Protein AF-A0A9D2I8V7-F1 (afdb_monomer)

Secondary structure (DSSP, 8-state):
-HHHHHHHHHHHHHHHT---EEEEEEEEPPTTTS-TT--EEEEEEEEETTS-EEEEEEEEEEHHHHHHHHHHHHHT-SSS--EE--TT---SEEEEEEE-----PPPSS-HHHHHHHHHHHHHHHHHHTTTHHHH-TTSPB--HHHHHIIIIIIIIHHHHHHHHH-HHHHHHHGGGHHHHHHHHHHHHHHHHHHHHH-TTEEEE-S----TTS-SEEEETTEEEE--GGG-EEEEGGGGTTTTS-HHHHHHHHHHHHHHHHHHHHHT---

Nearest PDB structures (foldseek):
  4f9b-assembly2_C  TM=4.063E-01  e=8.158E-03  Homo sapiens
  8rcn-assembly1_B  TM=3.216E-01  e=3.292E-02  Homo sapiens
  6bcu-assembly1_B  TM=3.588E-01  e=1.328E-01  Homo sapiens
  6z3r-assembly1_A  TM=3.299E-01  e=1.883E-01  Homo sapiens
  7pqh-assembly1_F  TM=3.195E-01  e=3.568E-01  Saccharomyces cerevisiae

Foldseek 3Di:
DQVVVQVQVQVLCVVVVVAHWPGWDWDADPPVRDDPPPWGKIKIWTAHPVRDIDIKMKTWAALQLQVLLCVVLVLVPQQAWNWDDDPVPNDRIDIIMTHDQPDLDPQPDDPLVQLLLVLLSLLSQFLVFQVVVVVDVSFAACALVNLLCCQPVVPLVVLVVCLVVPVVSVVVPVVCSVVSVVVSNVVSVVFNVLVVVSRQWGWELQCQAAPVSPQWGQDPNHTYGDDSRRIGGTRHVSNDPHHHDPVSVVSSVVSNVVVVVVVVVVVDPD

pLDDT: mean 88.83, std 10.7, range [36.44, 97.56]

InterPro domains:
  IPR011009 Protein kinase-like domain superfamily [SSF56112] (45-244)

Structure (mmCIF, N/CA/C/O backbone):
data_AF-A0A9D2I8V7-F1
#
_entry.id   AF-A0A9D2I8V7-F1
#
loop_
_atom_site.group_PDB
_atom_site.id
_atom_site.type_symbol
_atom_site.label_atom_id
_atom_site.label_alt_id
_atom_site.label_comp_id
_atom_site.label_asym_id
_atom_site.label_entity_id
_atom_site.label_seq_id
_atom_site.pdbx_PDB_ins_code
_atom_site.Cartn_x
_atom_site.Cartn_y
_atom_site.Cartn_z
_atom_site.occupancy
_atom_site.B_iso_or_equiv
_atom_site.auth_seq_id
_atom_site.auth_comp_id
_atom_site.auth_asym_id
_atom_site.auth_atom_id
_atom_site.pdbx_PDB_model_num
ATOM 1 N N . MET A 1 1 ? -23.560 12.819 4.323 1.00 63.34 1 MET A N 1
ATOM 2 C CA . MET A 1 1 ? -22.104 12.550 4.197 1.00 63.34 1 MET A CA 1
ATOM 3 C C . MET A 1 1 ? -21.452 12.504 5.573 1.00 63.34 1 MET A C 1
ATOM 5 O O . MET A 1 1 ? -20.643 11.624 5.798 1.00 63.34 1 MET A O 1
ATOM 9 N N . GLU A 1 2 ? -21.838 13.365 6.518 1.00 74.19 2 GLU A N 1
ATOM 10 C CA . GLU A 1 2 ? -21.433 13.191 7.925 1.00 74.19 2 GLU A CA 1
ATOM 11 C C . GLU A 1 2 ? -21.902 11.847 8.508 1.00 74.19 2 GLU A C 1
ATOM 13 O O . GLU A 1 2 ? -21.117 11.185 9.178 1.00 74.19 2 GLU A O 1
ATOM 18 N N . ASP A 1 3 ? -23.098 11.371 8.138 1.00 86.56 3 ASP A N 1
ATOM 19 C CA . ASP A 1 3 ? -23.618 10.075 8.609 1.00 86.56 3 ASP A CA 1
ATOM 20 C C . ASP A 1 3 ? -22.729 8.873 8.242 1.00 86.56 3 ASP A C 1
ATOM 22 O O . ASP A 1 3 ? -22.498 8.005 9.080 1.00 86.56 3 ASP A O 1
ATOM 26 N N . ILE A 1 4 ? -22.171 8.831 7.019 1.00 91.75 4 ILE A N 1
ATOM 27 C CA . ILE A 1 4 ? -21.270 7.734 6.614 1.00 91.75 4 ILE A CA 1
ATOM 28 C C . ILE A 1 4 ? -19.950 7.793 7.389 1.00 91.75 4 ILE A C 1
ATOM 30 O O . ILE A 1 4 ? -19.410 6.759 7.773 1.00 91.75 4 ILE A O 1
ATOM 34 N N . PHE A 1 5 ? -19.436 8.993 7.666 1.00 95.81 5 PHE A N 1
ATOM 35 C CA . PHE A 1 5 ? -18.205 9.163 8.435 1.00 95.81 5 PHE A CA 1
ATOM 36 C C . PHE A 1 5 ? -18.392 8.808 9.906 1.00 95.81 5 PHE A C 1
ATOM 38 O O . PHE A 1 5 ? -17.504 8.186 10.484 1.00 95.81 5 PHE A O 1
ATOM 45 N N . LEU A 1 6 ? -19.546 9.140 10.489 1.00 96.00 6 LEU A N 1
ATOM 46 C CA . LEU A 1 6 ? -19.891 8.727 11.843 1.00 96.00 6 LEU A CA 1
ATOM 47 C C . LEU A 1 6 ? -19.989 7.203 11.934 1.00 96.00 6 LEU A C 1
ATOM 49 O O . LEU A 1 6 ? -19.354 6.614 12.798 1.00 96.00 6 LEU A O 1
ATOM 53 N N . GLN A 1 7 ? -20.703 6.560 11.004 1.00 95.50 7 GLN A N 1
ATOM 54 C CA . GLN A 1 7 ? -20.854 5.103 10.983 1.00 95.50 7 GLN A CA 1
ATOM 55 C C . GLN A 1 7 ? -19.510 4.378 10.832 1.00 95.50 7 GLN A C 1
ATOM 57 O O . GLN A 1 7 ? -19.243 3.406 11.540 1.00 95.50 7 GLN A O 1
ATOM 62 N N . LEU A 1 8 ? -18.651 4.844 9.920 1.00 96.31 8 LEU A N 1
ATOM 63 C CA . LEU A 1 8 ? -17.310 4.289 9.742 1.00 96.31 8 LEU A CA 1
ATOM 64 C C . LEU A 1 8 ? -16.463 4.465 11.013 1.00 96.31 8 LEU A C 1
ATOM 66 O O . LEU A 1 8 ? -15.840 3.504 11.465 1.00 96.31 8 LEU A O 1
ATOM 70 N N . ALA A 1 9 ? -16.456 5.668 11.600 1.00 96.94 9 ALA A N 1
ATOM 71 C CA . ALA A 1 9 ? -15.725 5.961 12.833 1.00 96.94 9 ALA A CA 1
ATOM 72 C C . ALA A 1 9 ? -16.190 5.097 14.002 1.00 96.94 9 ALA A C 1
ATOM 74 O O . ALA A 1 9 ? -15.352 4.543 14.709 1.00 96.94 9 ALA A O 1
ATOM 75 N N . ASP A 1 10 ? -17.501 4.945 14.169 1.00 96.25 10 ASP A N 1
ATOM 76 C CA . ASP A 1 10 ? -18.089 4.120 15.219 1.00 96.25 10 ASP A CA 1
ATOM 77 C C . ASP A 1 10 ? -17.718 2.641 15.040 1.00 96.25 10 ASP A C 1
ATOM 79 O O . ASP A 1 10 ? -17.223 2.015 15.973 1.00 96.25 10 ASP A O 1
ATOM 83 N N . SER A 1 11 ? -17.801 2.123 13.809 1.00 96.00 11 SER A N 1
ATOM 84 C CA . SER A 1 11 ? -17.446 0.728 13.499 1.00 96.00 11 SER A CA 1
ATOM 85 C C . SER A 1 11 ? -15.969 0.421 13.775 1.00 96.00 11 SER A C 1
ATOM 87 O O . SER A 1 11 ? -15.636 -0.586 14.403 1.00 96.00 11 SER A O 1
ATOM 89 N N . LEU A 1 12 ? -15.053 1.297 13.339 1.00 96.44 12 LEU A N 1
ATOM 90 C CA . LEU A 1 12 ? -13.627 1.125 13.633 1.00 96.44 12 LEU A CA 1
ATOM 91 C C . LEU A 1 12 ? -13.344 1.289 15.133 1.00 96.44 12 LEU A C 1
ATOM 93 O O . LEU A 1 12 ? -12.493 0.589 15.682 1.00 96.44 12 LEU A O 1
ATOM 97 N N . SER A 1 13 ? -14.044 2.202 15.803 1.00 95.81 13 SER A N 1
ATOM 98 C CA . SER A 1 13 ? -13.904 2.417 17.241 1.00 95.81 13 SER A CA 1
ATOM 99 C C . SER A 1 13 ? -14.332 1.202 18.059 1.00 95.81 13 SER A C 1
ATOM 101 O O . SER A 1 13 ? -13.597 0.780 18.957 1.00 95.81 13 SER A O 1
ATOM 103 N N . GLU A 1 14 ? -15.478 0.606 17.724 1.00 94.31 14 GLU A N 1
ATOM 104 C CA . GLU A 1 14 ? -15.970 -0.633 18.326 1.00 94.31 14 GLU A CA 1
ATOM 105 C C . GLU A 1 14 ? -14.945 -1.755 18.149 1.00 94.31 14 GLU A C 1
ATOM 107 O O . GLU A 1 14 ? -14.556 -2.408 19.118 1.00 94.31 14 GLU A O 1
ATOM 112 N N . GLN A 1 15 ? -14.415 -1.906 16.933 1.00 92.56 15 GLN A N 1
ATOM 113 C CA . GLN A 1 15 ? -13.402 -2.909 16.627 1.00 92.56 15 GLN A CA 1
ATOM 114 C C . GLN A 1 15 ? -12.102 -2.726 17.434 1.00 92.56 15 GLN A C 1
ATOM 116 O O . GLN A 1 15 ? -11.438 -3.707 17.778 1.00 92.56 15 GLN A O 1
ATOM 121 N N . LEU A 1 16 ? -11.734 -1.479 17.738 1.00 91.94 16 LEU A N 1
ATOM 122 C CA . LEU A 1 16 ? -10.566 -1.131 18.553 1.00 91.94 16 LEU A CA 1
ATOM 123 C C . LEU A 1 16 ? -10.846 -1.151 20.065 1.00 91.94 16 LEU A C 1
ATOM 125 O O . LEU A 1 16 ? -9.904 -1.057 20.850 1.00 91.94 16 LEU A O 1
ATOM 129 N N . GLY A 1 17 ? -12.109 -1.271 20.484 1.00 92.38 17 GLY A N 1
ATOM 130 C CA . GLY A 1 17 ? -12.510 -1.221 21.890 1.00 92.38 17 GLY A CA 1
ATOM 131 C C . GLY A 1 17 ? -12.438 0.178 22.516 1.00 92.38 17 GLY A C 1
ATOM 132 O O . GLY A 1 17 ? -12.312 0.289 23.734 1.00 92.38 17 GLY A O 1
ATOM 133 N N . ASN A 1 18 ? -12.512 1.246 21.712 1.00 90.12 18 ASN A N 1
ATOM 134 C CA . ASN A 1 18 ? -12.423 2.634 22.194 1.00 90.12 18 ASN A CA 1
ATOM 135 C C . ASN A 1 18 ? -13.772 3.206 22.682 1.00 90.12 18 ASN A C 1
ATOM 137 O O . ASN A 1 18 ? -13.794 4.268 23.301 1.00 90.12 18 ASN A O 1
ATOM 141 N N . GLY A 1 19 ? -14.879 2.498 22.440 1.00 91.56 19 GLY A N 1
ATOM 142 C CA . GLY A 1 19 ? -16.238 2.909 22.810 1.00 91.56 19 GLY A CA 1
ATOM 143 C C . GLY A 1 19 ? -16.974 3.690 21.708 1.00 91.56 19 GLY A C 1
ATOM 144 O O . GLY A 1 19 ? -16.391 3.967 20.662 1.00 91.56 19 GLY A O 1
ATOM 145 N N . PRO A 1 20 ? -18.257 4.034 21.905 1.00 95.12 20 PRO A N 1
ATOM 146 C CA . PRO A 1 20 ? -19.071 4.658 20.862 1.00 95.12 20 PRO A CA 1
ATOM 147 C C . PRO A 1 20 ? -18.592 6.062 20.473 1.00 95.12 20 PRO A C 1
ATOM 149 O O . PRO A 1 20 ? -18.251 6.880 21.340 1.00 95.12 20 PRO A O 1
ATOM 152 N N . VAL A 1 21 ? -18.618 6.365 19.176 1.00 96.69 21 VAL A N 1
ATOM 153 C CA . VAL A 1 21 ? -18.332 7.702 18.640 1.00 96.69 21 VAL A CA 1
ATOM 154 C C . VAL A 1 21 ? -19.608 8.539 18.677 1.00 96.69 21 VAL A C 1
ATOM 156 O O . VAL A 1 21 ? -20.616 8.201 18.067 1.00 96.69 21 VAL A O 1
ATOM 159 N N . GLN A 1 22 ? -19.566 9.662 19.390 1.00 95.88 22 GLN A N 1
ATOM 160 C CA . GLN A 1 22 ? -20.709 10.562 19.548 1.00 95.88 22 GLN A CA 1
ATOM 161 C C . GLN A 1 22 ? -20.796 11.594 18.422 1.00 95.88 22 GLN A C 1
ATOM 163 O O . GLN A 1 22 ? -21.888 11.973 18.002 1.00 95.88 22 GLN A O 1
ATOM 168 N N . SER A 1 23 ? -19.652 12.089 17.955 1.00 95.94 23 SER A N 1
ATOM 169 C CA . SER A 1 23 ? -19.598 13.066 16.872 1.00 95.94 23 SER A CA 1
ATOM 170 C C . SER A 1 23 ? -18.303 12.959 16.083 1.00 95.94 23 SER A C 1
ATOM 172 O O . SER A 1 23 ? -17.256 12.574 16.612 1.00 95.94 23 SER A O 1
ATOM 174 N N . VAL A 1 24 ? -18.388 13.332 14.807 1.00 96.88 24 VAL A N 1
ATOM 175 C CA . VAL A 1 24 ? -17.250 13.430 13.895 1.00 96.88 24 VAL A CA 1
ATOM 176 C C . VAL A 1 24 ? -17.220 14.808 13.251 1.00 96.88 24 VAL A C 1
ATOM 178 O O . VAL A 1 24 ? -18.253 15.354 12.875 1.00 96.88 24 VAL A O 1
ATOM 181 N N . HIS A 1 25 ? -16.024 15.359 13.094 1.00 96.00 25 HIS A N 1
ATOM 182 C CA . HIS A 1 25 ? -15.781 16.546 12.287 1.00 96.00 25 HIS A CA 1
ATOM 183 C C . HIS A 1 25 ? -14.698 16.237 11.257 1.00 96.00 25 HIS A C 1
ATOM 185 O O . HIS A 1 25 ? -13.570 15.896 11.620 1.00 96.00 25 HIS A O 1
ATOM 191 N N . SER A 1 26 ? -15.035 16.334 9.971 1.00 95.31 26 SER A N 1
ATOM 192 C CA . SER A 1 26 ? -14.080 16.095 8.891 1.00 95.31 26 SER A CA 1
ATOM 193 C C . SER A 1 26 ? -13.255 17.344 8.598 1.00 95.31 26 SER A C 1
ATOM 195 O O . SER A 1 26 ? -13.815 18.411 8.351 1.00 95.31 26 SER A O 1
ATOM 197 N N . ALA A 1 27 ? -11.940 17.185 8.528 1.00 93.88 27 ALA A N 1
ATOM 198 C CA . ALA A 1 27 ? -10.999 18.201 8.085 1.00 93.88 27 ALA A CA 1
ATOM 199 C C . ALA A 1 27 ? -10.185 17.685 6.884 1.00 93.88 27 ALA A C 1
ATOM 201 O O . ALA A 1 27 ? -9.924 16.479 6.788 1.00 93.88 27 ALA A O 1
ATOM 202 N N . PRO A 1 28 ? -9.765 18.568 5.961 1.00 91.81 28 PRO A N 1
ATOM 203 C CA . PRO A 1 28 ? -8.815 18.187 4.924 1.00 91.81 28 PRO A CA 1
ATOM 204 C C . PRO A 1 28 ? -7.484 17.747 5.548 1.00 91.81 28 PRO A C 1
ATOM 206 O O . PRO A 1 28 ? -7.102 18.207 6.629 1.00 91.81 28 PRO A O 1
ATOM 209 N N . MET A 1 29 ? -6.765 16.873 4.845 1.00 89.69 29 MET A N 1
ATOM 210 C CA . MET A 1 29 ? -5.371 16.579 5.181 1.00 89.69 29 MET A CA 1
ATOM 211 C C . MET A 1 29 ? -4.522 17.845 5.044 1.00 89.69 29 MET A C 1
ATOM 213 O O . MET A 1 29 ? -4.828 18.727 4.235 1.00 89.69 29 MET A O 1
ATOM 217 N N . ARG A 1 30 ? -3.443 17.948 5.825 1.00 84.69 30 ARG A N 1
ATOM 218 C CA . ARG A 1 30 ? -2.456 19.009 5.600 1.00 84.69 30 ARG A CA 1
ATOM 219 C C . ARG A 1 30 ? -1.727 18.764 4.280 1.00 84.69 30 ARG A C 1
ATOM 221 O O . ARG A 1 30 ? -1.666 17.637 3.798 1.00 84.69 30 ARG A O 1
ATOM 228 N N . PHE A 1 31 ? -1.160 19.824 3.710 1.00 76.94 31 PHE A N 1
ATOM 229 C CA . PHE A 1 31 ? -0.475 19.763 2.415 1.00 76.94 31 PHE A CA 1
ATOM 230 C C . PHE A 1 31 ? 0.676 18.743 2.390 1.00 76.94 31 PHE A C 1
ATOM 232 O O . PHE A 1 31 ? 0.879 18.076 1.386 1.00 76.94 31 PHE A O 1
ATOM 239 N N . ASP A 1 32 ? 1.392 18.594 3.504 1.00 76.06 32 ASP A N 1
ATOM 240 C CA . ASP A 1 32 ? 2.486 17.638 3.704 1.00 76.06 32 ASP A CA 1
ATOM 241 C C . ASP A 1 32 ? 2.016 16.213 4.043 1.00 76.06 32 ASP A C 1
ATOM 243 O O . ASP A 1 32 ? 2.814 15.283 4.031 1.00 76.06 32 ASP A O 1
ATOM 247 N N . GLU A 1 33 ? 0.728 16.026 4.339 1.00 77.50 33 GLU A N 1
ATOM 248 C CA . GLU A 1 33 ? 0.132 14.726 4.671 1.00 77.50 33 GLU A CA 1
ATOM 249 C C . GLU A 1 33 ? -0.646 14.120 3.494 1.00 77.50 33 GLU A C 1
ATOM 251 O O . GLU A 1 33 ? -1.088 12.971 3.561 1.00 77.50 33 GLU A O 1
ATOM 256 N N . GLN A 1 34 ? -0.866 14.898 2.433 1.00 71.25 34 GLN A N 1
ATOM 257 C CA . GLN A 1 34 ? -1.582 14.452 1.251 1.00 71.25 34 GLN A CA 1
ATOM 258 C C . GLN A 1 34 ? -0.596 13.809 0.271 1.00 71.25 34 GLN A C 1
ATOM 260 O O . GLN A 1 34 ? 0.229 14.490 -0.332 1.00 71.25 34 GLN A O 1
ATOM 265 N N . GLY A 1 35 ? -0.684 12.484 0.119 1.00 67.94 35 GLY A N 1
ATOM 266 C CA . GLY A 1 35 ? 0.140 11.736 -0.830 1.00 67.94 35 GLY A CA 1
ATOM 267 C C . GLY A 1 35 ? -0.085 12.169 -2.285 1.00 67.94 35 GLY A C 1
ATOM 268 O O . GLY A 1 35 ? -1.139 12.695 -2.652 1.00 67.94 35 GLY A O 1
ATOM 269 N N . TYR A 1 36 ? 0.900 11.900 -3.144 1.00 67.25 36 TYR A N 1
ATOM 270 C CA . TYR A 1 36 ? 0.859 12.246 -4.573 1.00 67.25 36 TYR A CA 1
ATOM 271 C C . TYR A 1 36 ? -0.088 11.359 -5.404 1.00 67.25 36 TYR A C 1
ATOM 273 O O . TYR A 1 36 ? -0.306 11.630 -6.583 1.00 67.25 36 TYR A O 1
ATOM 281 N N . SER A 1 37 ? -0.679 10.325 -4.795 1.00 63.44 37 SER A N 1
ATOM 282 C CA . SER A 1 37 ? -1.571 9.349 -5.439 1.00 63.44 37 SER A CA 1
ATOM 283 C C . SER A 1 37 ? -2.918 9.931 -5.892 1.00 63.44 37 SER A C 1
ATOM 285 O O . SER A 1 37 ? -3.652 9.286 -6.637 1.00 63.44 37 SER A O 1
ATOM 287 N N . GLY A 1 38 ? -3.268 11.149 -5.457 1.00 70.06 38 GLY A N 1
ATOM 288 C CA . GLY A 1 38 ? -4.525 11.812 -5.823 1.00 70.06 38 GLY A CA 1
ATOM 289 C C . GLY A 1 38 ? -5.772 11.215 -5.156 1.00 70.06 38 GLY A C 1
ATOM 290 O O . GLY A 1 38 ? -6.888 11.664 -5.433 1.00 70.06 38 GLY A O 1
ATOM 291 N N . ALA A 1 39 ? -5.603 10.236 -4.259 1.00 84.00 39 ALA A N 1
ATOM 292 C CA . ALA A 1 39 ? -6.690 9.689 -3.461 1.00 84.00 39 ALA A CA 1
ATOM 293 C C . ALA A 1 39 ? -7.311 10.779 -2.572 1.00 84.00 39 ALA A C 1
ATOM 295 O O . ALA A 1 39 ? -6.614 11.613 -1.984 1.00 84.00 39 ALA A O 1
ATOM 296 N N . LYS A 1 40 ? -8.643 10.773 -2.451 1.00 91.06 40 LYS A N 1
ATOM 297 C CA . LYS A 1 40 ? -9.329 11.701 -1.544 1.00 91.06 40 LYS A CA 1
ATOM 298 C C . LYS A 1 40 ? -9.155 11.198 -0.117 1.00 91.06 40 LYS A C 1
ATOM 300 O O . LYS A 1 40 ? -9.612 10.105 0.213 1.00 91.06 40 LYS A O 1
ATOM 305 N N . LEU A 1 41 ? -8.511 12.015 0.708 1.00 92.94 41 LEU A N 1
ATOM 306 C CA . LEU A 1 41 ? -8.243 11.745 2.114 1.00 92.94 41 LEU A CA 1
ATOM 307 C C . LEU A 1 41 ? -8.892 12.822 2.981 1.00 92.94 41 LEU A C 1
ATOM 309 O O . LEU A 1 41 ? -8.830 14.009 2.656 1.00 92.94 41 LEU A O 1
ATOM 313 N N . LEU A 1 42 ? -9.493 12.403 4.089 1.00 94.62 42 LEU A N 1
ATOM 314 C CA . LEU A 1 42 ? -10.053 13.278 5.113 1.00 94.62 42 LEU A CA 1
ATOM 315 C C . LEU A 1 42 ? -9.603 12.794 6.484 1.00 94.62 42 LEU A C 1
ATOM 317 O O . LEU A 1 42 ? -9.590 11.594 6.750 1.00 94.62 42 LEU A O 1
ATOM 321 N N . ARG A 1 43 ? -9.301 13.728 7.381 1.00 95.25 43 ARG A N 1
ATOM 322 C CA . ARG A 1 43 ? -9.113 13.421 8.796 1.00 95.25 43 ARG A CA 1
ATOM 323 C C . ARG A 1 43 ? -10.434 13.608 9.517 1.00 95.25 43 ARG A C 1
ATOM 325 O O . ARG A 1 43 ? -11.051 14.664 9.409 1.00 95.25 43 ARG A O 1
ATOM 332 N N . LEU A 1 44 ? -10.857 12.602 10.266 1.00 96.38 44 LEU A N 1
ATOM 333 C CA . LEU A 1 44 ? -12.030 12.681 11.123 1.00 96.38 44 LEU A CA 1
ATOM 334 C C . LEU A 1 44 ? -11.583 12.933 12.557 1.00 96.38 44 LEU A C 1
ATOM 336 O O . LEU A 1 44 ? -10.914 12.096 13.159 1.00 96.38 44 LEU A O 1
ATOM 340 N N . HIS A 1 45 ? -11.961 14.081 13.107 1.00 96.12 45 HIS A N 1
ATOM 341 C CA . HIS A 1 45 ? -11.839 14.369 14.530 1.00 96.12 45 HIS A CA 1
ATOM 342 C C . HIS A 1 45 ? -13.065 13.812 15.245 1.00 96.12 45 HIS A C 1
ATOM 344 O O . HIS A 1 45 ? -14.179 14.266 14.995 1.00 96.12 45 HIS A O 1
ATOM 350 N N . CYS A 1 46 ? -12.857 12.815 16.099 1.00 96.25 46 CYS A N 1
ATOM 351 C CA . CYS A 1 46 ? -13.923 12.068 16.752 1.00 96.25 46 CYS A CA 1
ATOM 352 C C . CYS A 1 46 ? -13.999 12.443 18.230 1.00 96.25 46 CYS A C 1
ATOM 354 O O . CYS A 1 46 ? -12.965 12.533 18.897 1.00 96.25 46 CYS A O 1
ATOM 356 N N . THR A 1 47 ? -15.216 12.619 18.740 1.00 96.62 47 THR A N 1
ATOM 357 C CA . THR A 1 47 ? -15.493 12.717 20.181 1.00 96.62 47 THR A CA 1
ATOM 358 C C . THR A 1 47 ? -16.261 11.477 20.611 1.00 96.62 47 THR A C 1
ATOM 360 O O . THR A 1 47 ? -17.271 11.141 19.994 1.00 96.62 47 THR A O 1
ATOM 363 N N . PHE A 1 48 ? -15.779 10.787 21.640 1.00 95.06 48 PHE A N 1
ATOM 364 C CA . PHE A 1 48 ? -16.407 9.575 22.171 1.00 95.06 48 PHE A CA 1
ATOM 365 C C . PHE A 1 48 ? -17.399 9.913 23.280 1.00 95.06 48 PHE A C 1
ATOM 367 O O . PHE A 1 48 ? -17.364 10.999 23.860 1.00 95.06 48 PHE A O 1
ATOM 374 N N . SER A 1 49 ? -18.257 8.952 23.620 1.00 91.31 49 SER A N 1
ATOM 375 C CA . SER A 1 49 ? -19.266 9.105 24.676 1.00 91.31 49 SER A CA 1
ATOM 376 C C . SER A 1 49 ? -18.691 9.424 26.064 1.00 91.31 49 SER A C 1
ATOM 378 O O . SER A 1 49 ? -19.406 9.943 26.916 1.00 91.31 49 SER A O 1
ATOM 380 N N . ASP A 1 50 ? -17.417 9.103 26.316 1.00 92.19 50 ASP A N 1
ATOM 381 C CA . ASP A 1 50 ? -16.712 9.423 27.566 1.00 92.19 50 ASP A CA 1
ATOM 382 C C . ASP A 1 50 ? -16.063 10.824 27.564 1.00 92.19 50 ASP A C 1
ATOM 384 O O . ASP A 1 50 ? -15.372 11.194 28.514 1.00 92.19 50 ASP A O 1
ATOM 388 N N . GLY A 1 51 ? -16.276 11.604 26.500 1.00 91.50 51 GLY A N 1
ATOM 389 C CA . GLY A 1 51 ? -15.723 12.942 26.315 1.00 91.50 51 GLY A CA 1
ATOM 390 C C . GLY A 1 51 ? -14.275 12.970 25.823 1.00 91.50 51 GLY A C 1
ATOM 391 O O . GLY A 1 51 ? -13.744 14.059 25.599 1.00 91.50 51 GLY A O 1
ATOM 392 N N . LYS A 1 52 ? -13.615 11.818 25.630 1.00 93.38 52 LYS A N 1
ATOM 393 C CA . LYS A 1 52 ? -12.289 11.785 25.001 1.00 93.38 52 LYS A CA 1
ATOM 394 C C . LYS A 1 52 ? -12.389 12.119 23.518 1.00 93.38 52 LYS A C 1
ATOM 396 O O . LYS A 1 52 ? -13.440 11.989 22.889 1.00 93.38 52 LYS A O 1
ATOM 401 N N . SER A 1 53 ? -11.252 12.492 22.942 1.00 92.81 53 SER A N 1
ATOM 402 C CA . SER A 1 53 ? -11.128 12.716 21.506 1.00 92.81 53 SER A CA 1
ATOM 403 C C . SER A 1 53 ? -9.978 11.913 20.918 1.00 92.81 53 SER A C 1
ATOM 405 O O . SER A 1 53 ? -8.948 11.713 21.561 1.00 92.81 53 SER A O 1
ATOM 407 N N . ASN A 1 54 ? -10.155 11.472 19.678 1.00 92.69 54 ASN A N 1
ATOM 408 C CA . ASN A 1 54 ? -9.129 10.820 18.868 1.00 92.69 54 ASN A CA 1
ATOM 409 C C . ASN A 1 54 ? -9.363 11.188 17.399 1.00 92.69 54 ASN A C 1
ATOM 411 O O . ASN A 1 54 ? -10.335 11.874 17.066 1.00 92.69 54 ASN A O 1
ATOM 415 N N . SER A 1 55 ? -8.476 10.756 16.514 1.00 94.69 55 SER A N 1
ATOM 416 C CA . SER A 1 55 ? -8.648 10.940 15.084 1.00 94.69 55 SER A CA 1
ATOM 417 C C . SER A 1 55 ? -8.484 9.650 14.298 1.00 94.69 55 SER A C 1
ATOM 419 O O . SER A 1 55 ? -7.773 8.725 14.690 1.00 94.69 55 SER A O 1
ATOM 421 N N . TYR A 1 56 ? -9.177 9.621 13.166 1.00 96.38 56 TYR A N 1
ATOM 422 C CA . TYR A 1 56 ? -9.101 8.579 12.153 1.00 96.38 56 TYR A CA 1
ATOM 423 C C . TYR A 1 56 ? -8.869 9.214 10.785 1.00 96.38 56 TYR A C 1
ATOM 425 O O . TYR A 1 56 ? -9.125 10.406 10.594 1.00 96.38 56 TYR A O 1
ATOM 433 N N . ILE A 1 57 ? -8.412 8.418 9.822 1.00 95.44 57 ILE A N 1
ATOM 434 C CA . ILE A 1 57 ? -8.296 8.834 8.424 1.00 95.44 57 ILE A CA 1
ATOM 435 C C . ILE A 1 57 ? -9.353 8.104 7.607 1.00 95.44 57 ILE A C 1
ATOM 437 O O . ILE A 1 57 ? -9.428 6.880 7.635 1.00 95.44 57 ILE A O 1
ATOM 441 N N . CYS A 1 58 ? -10.145 8.853 6.851 1.00 95.69 58 CYS A N 1
ATOM 442 C CA . CYS A 1 58 ? -10.994 8.313 5.802 1.00 95.69 58 CYS A CA 1
ATOM 443 C C . CYS A 1 58 ? -10.299 8.452 4.452 1.00 95.69 58 CYS A C 1
ATOM 445 O O . CYS A 1 58 ? -9.818 9.532 4.103 1.00 95.69 58 CYS A O 1
ATOM 447 N N . LYS A 1 59 ? -10.291 7.370 3.675 1.00 95.06 59 LYS A N 1
ATOM 448 C CA . LYS A 1 59 ? -9.728 7.328 2.323 1.00 95.06 59 LYS A CA 1
ATOM 449 C C . LYS A 1 59 ? -10.786 6.831 1.348 1.00 95.06 59 LYS A C 1
ATOM 451 O O . LYS A 1 59 ? -11.485 5.857 1.621 1.00 95.06 59 LYS A O 1
ATOM 456 N N . TYR A 1 60 ? -10.923 7.522 0.223 1.00 94.12 60 TYR A N 1
ATOM 457 C CA . TYR A 1 60 ? -11.750 7.083 -0.894 1.00 94.12 60 TYR A CA 1
ATOM 458 C C . TYR A 1 60 ? -10.887 6.234 -1.825 1.00 94.12 60 TYR A C 1
ATOM 460 O O . TYR A 1 60 ? -10.005 6.774 -2.496 1.00 94.12 60 TYR A O 1
ATOM 468 N N . ALA A 1 61 ? -11.101 4.920 -1.818 1.00 93.50 61 ALA A N 1
ATOM 469 C CA . ALA A 1 61 ? -10.189 3.965 -2.438 1.00 93.50 61 ALA A CA 1
ATOM 470 C C . ALA A 1 61 ? -10.895 2.845 -3.191 1.00 93.50 61 ALA A C 1
ATOM 472 O O . ALA A 1 61 ? -12.074 2.548 -2.965 1.00 93.50 61 ALA A O 1
ATOM 473 N N . ASP A 1 62 ? -10.116 2.204 -4.058 1.00 91.88 62 ASP A N 1
ATOM 474 C CA . ASP A 1 62 ? -10.537 1.051 -4.829 1.00 91.88 62 ASP A CA 1
ATOM 475 C C . ASP A 1 62 ? -10.819 -0.166 -3.941 1.00 91.88 62 ASP A C 1
ATOM 477 O O . ASP A 1 62 ? -10.242 -0.350 -2.866 1.00 91.88 62 ASP A O 1
ATOM 481 N N . LEU A 1 63 ? -11.676 -1.057 -4.439 1.00 89.56 63 LEU A N 1
ATOM 482 C CA . LEU A 1 63 ? -12.032 -2.311 -3.773 1.00 89.56 63 LEU A CA 1
ATOM 483 C C . LEU A 1 63 ? -10.810 -3.153 -3.345 1.00 89.56 63 LEU A C 1
ATOM 485 O O . LEU A 1 63 ? -10.867 -3.796 -2.300 1.00 89.56 63 LEU A O 1
ATOM 489 N N . SER A 1 64 ? -9.710 -3.131 -4.111 1.00 90.94 64 SER A N 1
ATOM 490 C CA . SER A 1 64 ? -8.487 -3.889 -3.785 1.00 90.94 64 SER A CA 1
ATOM 491 C C . SER A 1 64 ? -7.897 -3.482 -2.441 1.00 90.94 64 SER A C 1
ATOM 493 O O . SER A 1 64 ? -7.724 -4.324 -1.563 1.00 90.94 64 SER A O 1
ATOM 495 N N . GLU A 1 65 ? -7.664 -2.180 -2.266 1.00 94.19 65 GLU A N 1
ATOM 496 C CA . GLU A 1 65 ? -7.101 -1.630 -1.038 1.00 94.19 65 GLU A CA 1
ATOM 497 C C . GLU A 1 65 ? -8.041 -1.894 0.139 1.00 94.19 65 GLU A C 1
ATOM 499 O O . GLU A 1 65 ? -7.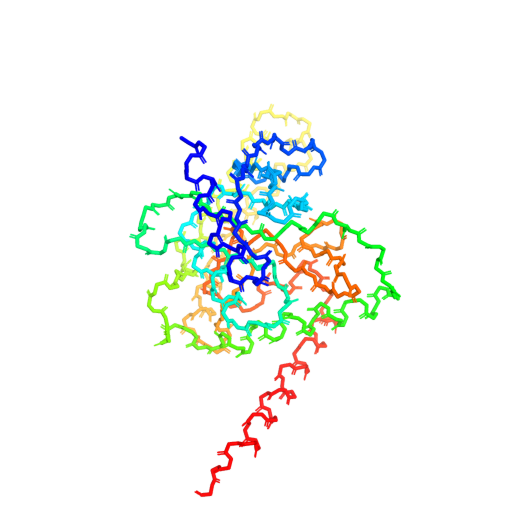601 -2.357 1.189 1.00 94.19 65 GLU A O 1
ATOM 504 N N . ARG A 1 66 ? -9.354 -1.700 -0.050 1.00 94.25 66 ARG A N 1
ATOM 505 C CA . ARG A 1 66 ? -10.359 -1.959 0.997 1.00 94.25 66 ARG A CA 1
ATOM 506 C C . ARG A 1 66 ? -10.345 -3.417 1.471 1.00 94.25 66 ARG A C 1
ATOM 508 O O . ARG A 1 66 ? -10.449 -3.670 2.671 1.00 94.25 66 ARG A O 1
ATOM 515 N N . ILE A 1 67 ? -10.199 -4.376 0.553 1.00 93.00 67 ILE A N 1
ATOM 516 C CA . ILE A 1 67 ? -10.112 -5.806 0.886 1.00 93.00 67 ILE A CA 1
ATOM 517 C C . ILE A 1 67 ? -8.800 -6.120 1.604 1.00 93.00 67 ILE A C 1
ATOM 519 O O . ILE A 1 67 ? -8.829 -6.769 2.650 1.00 93.00 67 ILE A O 1
ATOM 523 N N . VAL A 1 68 ? -7.663 -5.663 1.071 1.00 94.88 68 VAL A N 1
ATOM 524 C CA . VAL A 1 68 ? -6.345 -5.927 1.664 1.00 94.88 68 VAL A CA 1
ATOM 525 C C . VAL A 1 68 ? -6.262 -5.340 3.069 1.00 94.88 68 VAL A C 1
ATOM 527 O O . VAL A 1 68 ? -5.937 -6.060 4.009 1.00 94.88 68 VAL A O 1
ATOM 530 N N . MET A 1 69 ? -6.657 -4.081 3.251 1.00 96.06 69 MET A N 1
ATOM 531 C CA . MET A 1 69 ? -6.631 -3.421 4.558 1.00 96.06 69 MET A CA 1
ATOM 532 C C . MET A 1 69 ? -7.481 -4.148 5.605 1.00 96.06 69 MET A C 1
ATOM 534 O O . MET A 1 69 ? -7.078 -4.242 6.768 1.00 96.06 69 MET A O 1
ATOM 538 N N . ARG A 1 70 ? -8.620 -4.727 5.203 1.00 92.44 70 ARG A N 1
ATOM 539 C CA . ARG A 1 70 ? -9.426 -5.577 6.085 1.00 92.44 70 ARG A CA 1
ATOM 540 C C . ARG A 1 70 ? -8.699 -6.873 6.451 1.00 92.44 70 ARG A C 1
ATOM 542 O O . ARG A 1 70 ? -8.662 -7.216 7.628 1.00 92.44 70 ARG A O 1
ATOM 549 N N . ILE A 1 71 ? -8.110 -7.572 5.481 1.00 93.06 71 ILE A N 1
ATOM 550 C CA . ILE A 1 71 ? -7.364 -8.819 5.729 1.00 93.06 71 ILE A CA 1
ATOM 551 C C . ILE A 1 71 ? -6.220 -8.573 6.718 1.00 93.06 71 ILE A C 1
ATOM 553 O O . ILE A 1 71 ? -6.097 -9.286 7.713 1.00 93.06 71 ILE A O 1
ATOM 557 N N . LEU A 1 72 ? -5.417 -7.532 6.487 1.00 95.25 72 LEU A N 1
ATOM 558 C CA . LEU A 1 72 ? -4.288 -7.193 7.359 1.00 95.25 72 LEU A CA 1
ATOM 559 C C . LEU A 1 72 ? -4.752 -6.832 8.779 1.00 95.25 72 LEU A C 1
ATOM 561 O O . LEU A 1 72 ? -4.124 -7.193 9.776 1.00 95.25 72 LEU A O 1
ATOM 565 N N . THR A 1 73 ? -5.904 -6.172 8.872 1.00 95.19 73 THR A N 1
ATOM 566 C CA . THR A 1 73 ? -6.559 -5.850 10.138 1.00 95.19 73 THR A CA 1
ATOM 567 C C . THR A 1 73 ? -7.026 -7.106 10.887 1.00 95.19 73 THR A C 1
ATOM 569 O O . THR A 1 73 ? -6.773 -7.239 12.087 1.00 95.19 73 THR A O 1
ATOM 572 N N . GLU A 1 74 ? -7.659 -8.057 10.197 1.00 92.19 74 GLU A N 1
ATOM 573 C CA . GLU A 1 74 ? -8.116 -9.333 10.769 1.00 92.19 74 GLU A CA 1
ATOM 574 C C . GLU A 1 74 ? -6.946 -10.218 11.234 1.00 92.19 74 GLU A C 1
ATOM 576 O O . GLU A 1 74 ? -7.077 -10.939 12.226 1.00 92.19 74 GLU A O 1
ATOM 581 N N . GLN A 1 75 ? -5.783 -10.111 10.583 1.00 92.25 75 GLN A N 1
ATOM 582 C CA . GLN A 1 75 ? -4.549 -10.814 10.960 1.00 92.25 75 GLN A CA 1
ATOM 583 C C . GLN A 1 75 ? -3.934 -10.309 12.272 1.00 92.25 75 GLN A C 1
ATOM 585 O O . GLN A 1 75 ? -3.147 -11.025 12.892 1.00 92.25 75 GLN A O 1
ATOM 590 N N . LYS A 1 76 ? -4.284 -9.092 12.720 1.00 91.75 76 LYS A N 1
ATOM 591 C CA . LYS A 1 76 ? -3.869 -8.511 14.014 1.00 91.75 76 LYS A CA 1
ATOM 592 C C . LYS A 1 76 ? -2.352 -8.538 14.261 1.00 91.75 76 LYS A C 1
ATOM 594 O O . LYS A 1 76 ? -1.904 -8.562 15.407 1.00 91.75 76 LYS A O 1
ATOM 599 N N . ARG A 1 77 ? -1.546 -8.501 13.192 1.00 90.38 77 ARG A N 1
ATOM 600 C CA . ARG A 1 77 ? 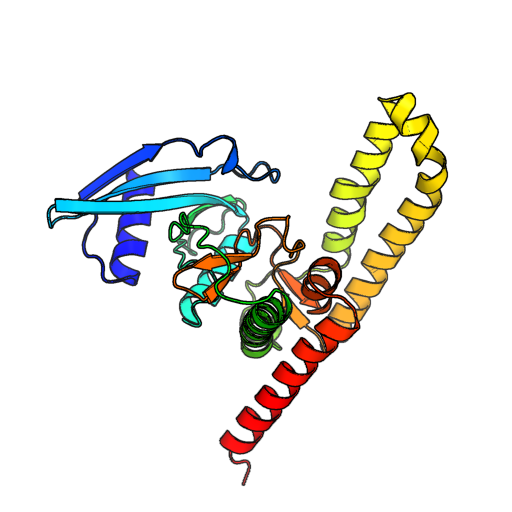-0.076 -8.450 13.282 1.00 90.38 77 ARG A CA 1
ATOM 601 C C . ARG A 1 77 ? 0.443 -7.084 13.730 1.00 90.38 77 ARG A C 1
ATOM 603 O O . ARG A 1 77 ? 1.507 -7.012 14.336 1.00 90.38 77 ARG A O 1
ATOM 610 N N . GLY A 1 78 ? -0.323 -6.023 13.469 1.00 92.38 78 GLY A N 1
ATOM 611 C CA . GLY A 1 78 ? 0.051 -4.651 13.819 1.00 92.38 78 GLY A CA 1
ATOM 612 C C . GLY A 1 78 ? 1.137 -4.056 12.918 1.00 92.38 78 GLY A C 1
ATOM 613 O O . GLY A 1 78 ? 1.888 -3.205 13.381 1.00 92.38 78 GLY A O 1
ATOM 614 N N . HIS A 1 79 ? 1.222 -4.519 11.664 1.00 95.44 79 HIS A N 1
ATOM 615 C CA . HIS A 1 79 ? 2.161 -4.021 10.643 1.00 95.44 79 HIS A CA 1
ATOM 616 C C . HIS A 1 79 ? 1.512 -3.048 9.645 1.00 95.44 79 HIS A C 1
ATOM 618 O O . HIS A 1 79 ? 2.212 -2.459 8.828 1.00 95.44 79 HIS A O 1
ATOM 624 N N . SER A 1 80 ? 0.189 -2.879 9.703 1.00 96.12 80 SER A N 1
ATOM 625 C CA . SER A 1 80 ? -0.596 -1.913 8.924 1.00 96.12 80 SER A CA 1
ATOM 626 C C . SER A 1 80 ? -1.619 -1.218 9.834 1.00 96.12 80 SER A C 1
ATOM 628 O O . SER A 1 80 ? -1.998 -1.797 10.861 1.00 96.12 80 SER A O 1
ATOM 630 N N . PRO A 1 81 ? -2.095 -0.007 9.484 1.00 95.50 81 PRO A N 1
ATOM 631 C CA . PRO A 1 81 ? -3.161 0.646 10.231 1.00 95.50 81 PRO A CA 1
ATOM 632 C C . PRO A 1 81 ? -4.367 -0.281 10.357 1.00 95.50 81 PRO A C 1
ATOM 634 O O . PRO A 1 81 ? -4.774 -0.902 9.371 1.00 95.50 81 PRO A O 1
ATOM 637 N N . PHE A 1 82 ? -4.966 -0.348 11.546 1.00 96.06 82 PHE A N 1
ATOM 638 C CA . PHE A 1 82 ? -6.277 -0.974 11.672 1.00 96.06 82 PHE A CA 1
ATOM 639 C C . PHE A 1 82 ? -7.273 -0.215 10.806 1.00 96.06 82 PHE A C 1
ATOM 641 O O . PHE A 1 82 ? -7.326 1.014 10.855 1.00 96.06 82 PHE A O 1
ATOM 648 N N . ALA A 1 83 ? -8.053 -0.941 10.021 1.00 97.12 83 ALA A N 1
ATOM 649 C CA . ALA A 1 83 ? -8.980 -0.369 9.069 1.00 97.12 83 ALA A CA 1
ATOM 650 C C . ALA A 1 83 ? -10.328 -1.077 9.110 1.00 97.12 83 ALA A C 1
ATOM 652 O O . ALA A 1 83 ? -10.426 -2.269 9.401 1.00 97.12 83 ALA A O 1
ATOM 653 N N . TYR A 1 84 ? -11.362 -0.321 8.761 1.00 96.44 84 TYR A N 1
ATOM 654 C CA . TYR A 1 84 ? -12.713 -0.818 8.599 1.00 96.44 84 TYR A CA 1
ATOM 655 C C . TYR A 1 84 ? -13.269 -0.378 7.243 1.00 96.44 84 TYR A C 1
ATOM 657 O O . TYR A 1 84 ? -13.162 0.785 6.843 1.00 96.44 84 TYR A O 1
ATOM 665 N N . SER A 1 85 ? -13.881 -1.324 6.537 1.00 92.12 85 SER A N 1
ATOM 666 C CA . SER A 1 85 ? -14.651 -1.083 5.321 1.00 92.12 85 SER A CA 1
ATOM 667 C C . SER A 1 85 ? -15.850 -2.019 5.303 1.00 92.12 85 SER A C 1
ATOM 669 O O . SER A 1 85 ? -15.701 -3.219 5.555 1.00 92.12 85 SER A O 1
ATOM 671 N N . ASP A 1 86 ? -17.023 -1.489 4.958 1.00 83.56 86 ASP A N 1
ATOM 672 C CA . ASP A 1 86 ? -18.175 -2.328 4.659 1.00 83.56 86 ASP A CA 1
ATOM 673 C C . ASP A 1 86 ? -17.946 -3.043 3.320 1.00 83.56 86 ASP A C 1
ATOM 675 O O . ASP A 1 86 ? -17.961 -2.444 2.243 1.00 83.56 86 ASP A O 1
ATOM 679 N N . LEU A 1 87 ? -17.692 -4.349 3.390 1.00 70.06 87 LEU A N 1
ATOM 680 C CA . LEU A 1 87 ? -17.453 -5.171 2.209 1.00 70.06 87 LEU A CA 1
ATOM 681 C C . LEU A 1 87 ? -18.737 -5.640 1.511 1.00 70.06 87 LEU A C 1
ATOM 683 O O . LEU A 1 87 ? -18.614 -6.332 0.492 1.00 70.06 87 LEU A O 1
ATOM 687 N N . GLN A 1 88 ? -19.928 -5.309 2.029 1.00 78.06 88 GLN A N 1
ATOM 688 C CA . GLN A 1 88 ? -21.165 -5.416 1.248 1.00 78.06 88 GLN A CA 1
ATOM 689 C C . GLN A 1 88 ? -21.189 -4.374 0.127 1.00 78.06 88 GLN A C 1
ATOM 691 O O . GLN A 1 88 ? -21.771 -4.623 -0.927 1.00 78.06 88 GLN A O 1
ATOM 696 N N . ASP A 1 89 ? -20.482 -3.255 0.305 1.00 76.38 89 ASP A N 1
ATOM 697 C CA . ASP A 1 89 ? -20.263 -2.286 -0.756 1.00 76.38 89 ASP A CA 1
ATOM 698 C C . ASP A 1 89 ? -19.196 -2.789 -1.746 1.00 76.38 89 ASP A C 1
ATOM 700 O O . ASP A 1 89 ? -17.981 -2.617 -1.569 1.00 76.38 89 ASP A O 1
ATOM 704 N N . THR A 1 90 ? -19.672 -3.418 -2.820 1.00 78.50 90 THR A N 1
ATOM 705 C CA . THR A 1 90 ? -18.856 -3.893 -3.945 1.00 78.50 90 THR A CA 1
ATOM 706 C C . THR A 1 90 ? -18.592 -2.817 -4.996 1.00 78.50 90 THR A C 1
ATOM 708 O O . THR A 1 90 ? -18.138 -3.147 -6.094 1.00 78.50 90 THR A O 1
ATOM 711 N N . SER A 1 91 ? -18.896 -1.547 -4.715 1.00 82.69 91 SER A N 1
ATOM 712 C CA . SER A 1 91 ? -18.562 -0.451 -5.621 1.00 82.69 91 SER A CA 1
ATOM 713 C C . SER A 1 91 ? -17.064 -0.424 -5.923 1.00 82.69 91 SER A C 1
ATOM 715 O O . SER A 1 91 ? -16.218 -0.811 -5.108 1.00 82.69 91 SER A O 1
ATOM 717 N N . GLN A 1 92 ? -16.728 0.040 -7.127 1.00 83.88 92 GLN A N 1
ATOM 718 C CA . GLN A 1 92 ? -15.335 0.123 -7.552 1.00 83.88 92 GLN A CA 1
ATOM 719 C C . GLN A 1 92 ? -14.517 0.988 -6.589 1.00 83.88 92 GLN A C 1
ATOM 721 O O . GLN A 1 92 ? -13.426 0.578 -6.212 1.00 83.88 92 GLN A O 1
ATOM 726 N N . THR A 1 93 ? -15.078 2.120 -6.152 1.00 90.69 93 THR A N 1
ATOM 727 C CA . THR A 1 93 ? -14.478 3.038 -5.179 1.00 90.69 93 THR A CA 1
ATOM 728 C C . THR A 1 93 ? -15.465 3.367 -4.071 1.00 90.69 93 THR A C 1
ATOM 730 O O . THR A 1 93 ? -16.622 3.665 -4.356 1.00 90.69 93 THR A O 1
ATOM 733 N N . ALA A 1 94 ? -14.996 3.367 -2.824 1.00 93.62 94 ALA A N 1
ATOM 734 C CA . ALA A 1 94 ? -15.794 3.765 -1.668 1.00 93.62 94 ALA A CA 1
ATOM 735 C C . ALA A 1 94 ? -14.923 4.392 -0.579 1.00 93.62 94 ALA A C 1
ATOM 737 O O . ALA A 1 94 ? -13.699 4.230 -0.561 1.00 93.62 94 ALA A O 1
ATOM 738 N N . TRP A 1 95 ? -15.570 5.079 0.360 1.00 94.88 95 TRP A N 1
ATOM 739 C CA . TRP A 1 95 ? -14.916 5.498 1.593 1.00 94.88 95 TRP A CA 1
ATOM 740 C C . TRP A 1 95 ? -14.673 4.288 2.493 1.00 94.88 95 TRP A C 1
ATOM 742 O O . TRP A 1 95 ? -15.574 3.493 2.752 1.00 94.88 95 TRP A O 1
ATOM 752 N N . PHE A 1 96 ? -13.458 4.184 3.009 1.00 96.44 96 PHE A N 1
ATOM 753 C CA . PHE A 1 96 ? -13.143 3.350 4.159 1.00 96.44 96 PHE A CA 1
ATOM 754 C C . PHE A 1 96 ? -12.399 4.186 5.196 1.00 96.44 96 PHE A C 1
ATOM 756 O O . PHE A 1 96 ? -12.023 5.334 4.931 1.00 96.44 96 PHE A O 1
ATOM 763 N N . ILE A 1 97 ? -12.229 3.635 6.390 1.00 97.56 97 ILE A N 1
ATOM 764 C CA . ILE A 1 97 ? -11.602 4.330 7.508 1.00 97.56 97 ILE A CA 1
ATOM 765 C C . ILE A 1 97 ? -10.431 3.526 8.052 1.00 97.56 97 ILE A C 1
ATOM 767 O O . ILE A 1 97 ? -10.445 2.295 8.038 1.00 97.56 97 ILE A O 1
ATOM 771 N N . MET A 1 98 ? -9.420 4.228 8.543 1.00 97.25 98 MET A N 1
ATOM 772 C CA . MET A 1 98 ? -8.230 3.642 9.129 1.00 97.25 98 MET A CA 1
ATOM 773 C C . MET A 1 98 ? -7.728 4.438 10.331 1.00 97.25 98 MET A C 1
ATOM 775 O O . MET A 1 98 ? -8.007 5.631 10.491 1.00 97.25 98 MET A O 1
ATOM 779 N N . GLN A 1 99 ? -6.968 3.752 11.180 1.00 95.31 99 GLN A N 1
ATOM 780 C CA . GLN A 1 99 ? -6.252 4.339 12.298 1.00 95.31 99 GLN A CA 1
ATOM 781 C C . GLN A 1 99 ? -5.346 5.473 11.810 1.00 95.31 99 GLN A C 1
ATOM 783 O O . GLN A 1 99 ? -4.637 5.349 10.811 1.00 95.31 99 GLN A O 1
ATOM 788 N N . ASP A 1 100 ? -5.360 6.584 12.536 1.00 93.31 100 ASP A N 1
ATOM 789 C CA . ASP A 1 100 ? -4.536 7.741 12.222 1.00 93.31 100 ASP A CA 1
ATOM 790 C C . ASP A 1 100 ? -3.104 7.558 12.735 1.00 93.31 100 ASP A C 1
ATOM 792 O O . ASP A 1 100 ? -2.801 7.755 13.914 1.00 93.31 100 ASP A O 1
ATOM 796 N N . ILE A 1 101 ? -2.204 7.178 11.827 1.00 88.62 101 ILE A N 1
ATOM 797 C CA . ILE A 1 101 ? -0.771 7.003 12.096 1.00 88.62 101 ILE A CA 1
ATOM 798 C C . ILE A 1 101 ? -0.059 8.354 11.937 1.00 88.62 101 ILE A C 1
ATOM 800 O O . ILE A 1 101 ? 0.749 8.577 11.030 1.00 88.62 101 ILE A O 1
ATOM 804 N N . ARG A 1 102 ? -0.441 9.307 12.794 1.00 74.88 102 ARG A N 1
ATOM 805 C CA . ARG A 1 102 ? -0.019 10.715 12.717 1.00 74.88 102 ARG A CA 1
ATOM 806 C C . ARG A 1 102 ? 1.414 10.948 13.179 1.00 74.88 102 ARG A C 1
ATOM 808 O O . ARG A 1 102 ? 2.094 11.837 12.675 1.00 74.88 102 ARG A O 1
ATOM 815 N N . THR A 1 103 ? 1.867 10.198 14.176 1.00 61.62 103 THR A N 1
ATOM 816 C CA . THR A 1 103 ? 3.222 10.328 14.703 1.00 61.62 103 THR A CA 1
ATOM 817 C C . THR A 1 103 ? 4.158 9.495 13.853 1.00 61.62 103 THR A C 1
ATOM 819 O O . THR A 1 103 ? 4.250 8.289 14.044 1.00 61.62 103 THR A O 1
ATOM 822 N N . CYS A 1 104 ? 4.875 10.148 12.937 1.00 63.03 104 CYS A N 1
ATOM 823 C CA . CYS A 1 104 ? 6.144 9.618 12.460 1.00 63.03 104 CYS A CA 1
ATOM 824 C C . CYS A 1 104 ? 7.133 9.788 13.617 1.00 63.03 104 CYS A C 1
ATOM 826 O O . CYS A 1 104 ? 7.816 10.807 13.756 1.00 63.03 104 CYS A O 1
ATOM 828 N N . GLU A 1 105 ? 7.091 8.842 14.554 1.00 78.12 105 GLU A N 1
ATOM 829 C CA . GLU A 1 105 ? 8.100 8.771 15.598 1.00 78.12 105 GLU A CA 1
ATOM 830 C C . GLU A 1 105 ? 9.467 8.689 14.920 1.00 78.12 105 GLU A C 1
ATOM 832 O O . GLU A 1 105 ? 9.615 8.142 13.823 1.00 78.12 105 GLU A O 1
ATOM 837 N N . LYS A 1 106 ? 10.498 9.239 15.562 1.00 80.31 106 LYS A N 1
ATOM 838 C CA . LYS A 1 106 ? 11.847 9.001 15.058 1.00 80.31 106 LYS A CA 1
ATOM 839 C C . LYS A 1 106 ? 12.087 7.501 15.069 1.00 80.31 106 LYS A C 1
ATOM 841 O O . LYS A 1 106 ? 11.836 6.850 16.082 1.00 80.31 106 LYS A O 1
ATOM 846 N N . ILE A 1 107 ? 12.610 6.990 13.960 1.00 83.25 107 ILE A N 1
ATOM 847 C CA . ILE A 1 107 ? 13.048 5.604 13.860 1.00 83.25 107 ILE A CA 1
ATOM 848 C C . ILE A 1 107 ? 13.955 5.312 15.070 1.00 83.25 107 ILE A C 1
ATOM 850 O O . ILE A 1 107 ? 14.974 5.987 15.242 1.00 83.25 107 ILE A O 1
ATOM 854 N N . PRO A 1 108 ? 13.593 4.356 15.940 1.00 68.62 108 PRO A N 1
ATOM 855 C CA . PRO A 1 108 ? 14.173 4.239 17.279 1.00 68.62 108 PRO A CA 1
ATOM 856 C C . PRO A 1 108 ? 15.581 3.621 17.289 1.00 68.62 108 PRO A C 1
ATOM 858 O O . PRO A 1 108 ? 16.145 3.377 18.353 1.00 68.62 108 PRO A O 1
ATOM 861 N N . CYS A 1 109 ? 16.156 3.315 16.123 1.00 75.56 109 CYS A N 1
ATOM 862 C CA . CYS A 1 109 ? 17.368 2.511 15.986 1.00 75.56 109 CYS A CA 1
ATOM 863 C C . CYS A 1 109 ? 18.175 2.865 14.724 1.00 75.56 109 CYS A C 1
ATOM 865 O O . CYS A 1 109 ? 17.776 3.715 13.930 1.00 75.56 109 CYS A O 1
ATOM 867 N N . SER A 1 110 ? 19.334 2.221 14.531 1.00 89.69 110 SER A N 1
ATOM 868 C CA . SER A 1 110 ? 20.118 2.389 13.302 1.00 89.69 110 SER A CA 1
ATOM 869 C C . SER A 1 110 ? 19.336 1.923 12.072 1.00 89.69 110 SER A C 1
ATOM 871 O O . SER A 1 110 ? 18.517 1.007 12.158 1.00 89.69 110 SER A O 1
ATOM 873 N N . VAL A 1 111 ? 19.641 2.504 10.907 1.00 89.00 111 VAL A N 1
ATOM 874 C CA . VAL A 1 111 ? 19.003 2.171 9.619 1.00 89.00 111 VAL A CA 1
ATOM 875 C C . VAL A 1 111 ? 18.958 0.660 9.376 1.00 89.00 111 VAL A C 1
ATOM 877 O O . VAL A 1 111 ? 17.920 0.120 9.012 1.00 89.00 111 VAL A O 1
ATOM 880 N N . SER A 1 112 ? 20.047 -0.058 9.658 1.00 89.69 112 SER A N 1
ATOM 881 C CA . SER A 1 112 ? 20.097 -1.512 9.471 1.00 89.69 112 SER A CA 1
ATOM 882 C C . SER A 1 112 ? 19.190 -2.285 10.433 1.00 89.69 112 SER A C 1
ATOM 884 O O . SER A 1 112 ? 18.679 -3.344 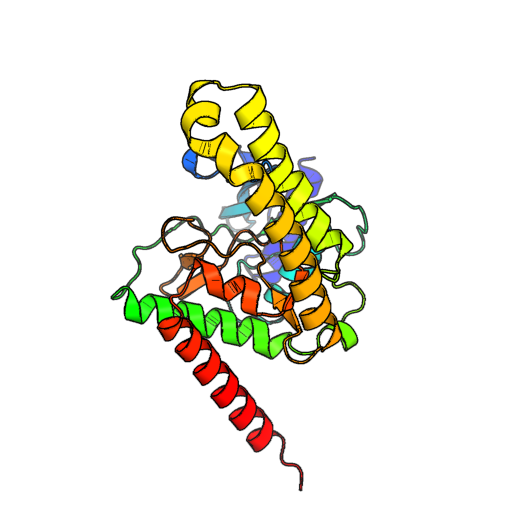10.073 1.00 89.69 112 SER A O 1
ATOM 886 N N . VAL A 1 113 ? 18.999 -1.808 11.670 1.00 91.19 113 VAL A N 1
ATOM 887 C CA . VAL A 1 113 ? 18.053 -2.428 12.616 1.00 91.19 113 VAL A CA 1
ATOM 888 C C . VAL A 1 113 ? 16.624 -2.163 12.157 1.00 91.19 113 VAL A C 1
ATOM 890 O O . VAL A 1 113 ? 15.824 -3.095 12.129 1.00 91.19 113 VAL A O 1
ATOM 893 N N . TRP A 1 114 ? 16.335 -0.936 11.727 1.00 92.31 114 TRP A N 1
ATOM 894 C CA . TRP A 1 114 ? 15.030 -0.562 11.197 1.00 92.31 114 TRP A CA 1
ATOM 895 C C . TRP A 1 114 ? 14.653 -1.396 9.975 1.00 92.31 114 TRP A C 1
ATOM 897 O O . TRP A 1 114 ? 13.624 -2.063 9.981 1.00 92.31 114 TRP A O 1
ATOM 907 N N . LYS A 1 115 ? 15.532 -1.473 8.971 1.00 92.56 115 LYS A N 1
ATOM 908 C CA . LYS A 1 115 ? 15.303 -2.298 7.779 1.00 92.56 115 LYS A CA 1
ATOM 909 C C . LYS A 1 115 ? 15.059 -3.769 8.119 1.00 92.56 115 LYS A C 1
ATOM 911 O O . LYS A 1 115 ? 14.207 -4.394 7.502 1.00 92.56 115 LYS A O 1
ATOM 916 N N . ARG A 1 116 ? 15.717 -4.323 9.146 1.00 92.19 116 ARG A N 1
ATOM 917 C CA . ARG A 1 116 ? 15.404 -5.681 9.635 1.00 92.19 116 ARG A CA 1
ATOM 918 C C . ARG A 1 116 ? 13.998 -5.798 10.222 1.00 92.19 116 ARG A C 1
ATOM 920 O O . ARG A 1 116 ? 13.361 -6.827 10.028 1.00 92.19 116 ARG A O 1
ATOM 927 N N . GLN A 1 117 ? 13.518 -4.780 10.934 1.00 93.38 117 GLN A N 1
ATOM 928 C CA . GLN A 1 117 ? 12.145 -4.756 11.446 1.00 93.38 117 GLN A CA 1
ATOM 929 C C . GLN A 1 117 ? 11.129 -4.654 10.304 1.00 93.38 117 GLN A C 1
ATOM 931 O O . GLN A 1 117 ? 10.140 -5.380 10.324 1.00 93.38 117 GLN A O 1
ATOM 936 N N . VAL A 1 118 ? 11.393 -3.827 9.288 1.00 94.81 118 VAL A N 1
ATOM 937 C CA . VAL A 1 118 ? 10.540 -3.724 8.089 1.00 94.81 118 VAL A CA 1
ATOM 938 C C . VAL A 1 118 ? 10.527 -5.040 7.311 1.00 94.81 118 VAL A C 1
ATOM 940 O O . VAL A 1 118 ? 9.461 -5.538 6.966 1.00 94.81 118 VAL A O 1
ATOM 943 N N . ALA A 1 119 ? 11.693 -5.662 7.110 1.00 94.50 119 ALA A N 1
ATOM 944 C CA . ALA A 1 119 ? 11.798 -6.973 6.474 1.00 94.50 119 ALA A CA 1
ATOM 945 C C . ALA A 1 119 ? 11.020 -8.047 7.249 1.00 94.50 119 ALA A C 1
ATOM 947 O O . ALA A 1 119 ? 10.371 -8.891 6.639 1.00 94.50 119 ALA A O 1
ATOM 948 N N . ALA A 1 120 ? 11.047 -8.003 8.586 1.00 93.88 120 ALA A N 1
ATOM 949 C CA . ALA A 1 120 ? 10.225 -8.883 9.406 1.00 93.88 120 ALA A CA 1
ATOM 950 C C . ALA A 1 120 ? 8.728 -8.599 9.214 1.00 93.88 120 ALA A C 1
ATOM 952 O O . ALA A 1 120 ? 7.978 -9.531 8.972 1.00 93.88 120 ALA A O 1
ATOM 953 N N . ALA A 1 121 ? 8.297 -7.335 9.245 1.00 95.12 121 ALA A N 1
ATOM 954 C CA . ALA A 1 121 ? 6.898 -6.963 9.028 1.00 95.12 121 ALA A CA 1
ATOM 955 C C . ALA A 1 121 ? 6.363 -7.438 7.664 1.00 95.12 121 ALA A C 1
ATOM 957 O O . ALA A 1 121 ? 5.293 -8.041 7.599 1.00 95.12 121 ALA A O 1
ATOM 958 N N . LEU A 1 122 ? 7.134 -7.250 6.589 1.00 95.94 122 LEU A N 1
ATOM 959 C CA . LEU A 1 122 ? 6.795 -7.778 5.264 1.00 95.94 122 LEU A CA 1
ATOM 960 C C . LEU A 1 122 ? 6.777 -9.301 5.238 1.00 95.94 122 LEU A C 1
ATOM 962 O O . LEU A 1 122 ? 5.867 -9.883 4.662 1.00 95.94 122 LEU A O 1
ATOM 966 N N . ALA A 1 123 ? 7.747 -9.966 5.871 1.00 94.06 123 ALA A N 1
ATOM 967 C CA . ALA A 1 123 ? 7.761 -11.423 5.946 1.00 94.06 123 ALA A CA 1
ATOM 968 C C . ALA A 1 123 ? 6.505 -11.957 6.645 1.00 94.06 123 ALA A C 1
ATOM 970 O O . ALA A 1 123 ? 5.936 -12.946 6.193 1.00 94.06 123 ALA A O 1
ATOM 971 N N . ASP A 1 124 ? 6.031 -11.304 7.706 1.00 93.31 124 ASP A N 1
ATOM 972 C CA . ASP A 1 124 ? 4.785 -11.667 8.386 1.00 93.31 124 ASP A CA 1
ATOM 973 C C . ASP A 1 124 ? 3.594 -11.565 7.437 1.00 93.31 124 ASP A C 1
ATOM 975 O O . ASP A 1 124 ? 2.868 -12.542 7.266 1.00 93.31 124 ASP A O 1
ATOM 979 N N . ILE A 1 125 ? 3.443 -10.417 6.773 1.00 94.44 125 ILE A N 1
ATOM 980 C CA . ILE A 1 125 ? 2.357 -10.184 5.817 1.00 94.44 125 ILE A CA 1
ATOM 981 C C . ILE A 1 125 ? 2.426 -11.208 4.681 1.00 94.44 125 ILE A C 1
ATOM 983 O O . ILE A 1 125 ? 1.430 -11.857 4.366 1.00 94.44 125 ILE A O 1
ATOM 987 N N . HIS A 1 126 ? 3.600 -11.406 4.089 1.00 94.38 126 HIS A N 1
ATOM 988 C CA . HIS A 1 126 ? 3.761 -12.289 2.942 1.00 94.38 126 HIS A CA 1
ATOM 989 C C . HIS A 1 126 ? 3.565 -13.764 3.293 1.00 94.38 126 HIS A C 1
ATOM 991 O O . HIS A 1 126 ? 2.970 -14.516 2.527 1.00 94.38 126 HIS A O 1
ATOM 997 N N . THR A 1 127 ? 4.042 -14.201 4.458 1.00 91.75 127 THR A N 1
ATOM 998 C CA . THR A 1 127 ? 3.893 -15.603 4.876 1.00 91.75 127 THR A CA 1
ATOM 999 C C . THR A 1 127 ? 2.461 -15.935 5.284 1.00 91.75 127 THR A C 1
ATOM 1001 O O . THR A 1 127 ? 1.971 -17.004 4.918 1.00 91.75 127 THR A O 1
ATOM 1004 N N . ASP A 1 128 ? 1.758 -15.024 5.961 1.00 90.56 128 ASP A N 1
ATOM 1005 C CA . ASP A 1 128 ? 0.354 -15.222 6.344 1.00 90.56 128 ASP A CA 1
ATOM 1006 C C . ASP A 1 128 ? -0.578 -15.278 5.122 1.00 90.56 128 ASP A C 1
ATOM 1008 O O . ASP A 1 128 ? -1.581 -15.998 5.122 1.00 90.56 128 ASP A O 1
ATOM 1012 N N . ASN A 1 129 ? -0.222 -14.546 4.064 1.00 91.31 129 ASN A N 1
ATOM 1013 C CA . ASN A 1 129 ? -0.994 -14.443 2.828 1.00 91.31 129 ASN A CA 1
ATOM 1014 C C . ASN A 1 129 ? -0.432 -15.299 1.681 1.00 91.31 129 ASN A C 1
ATOM 1016 O O . ASN A 1 129 ? -0.891 -15.196 0.540 1.00 91.31 129 ASN A O 1
ATOM 1020 N N . PHE A 1 130 ? 0.519 -16.187 1.968 1.00 89.06 130 PHE A N 1
ATOM 1021 C CA . PHE A 1 130 ? 1.039 -17.106 0.966 1.00 89.06 130 PHE A CA 1
ATOM 1022 C C . PHE A 1 130 ? -0.054 -18.092 0.524 1.00 89.06 130 PHE A C 1
ATOM 1024 O O . PHE A 1 130 ? -0.784 -18.664 1.354 1.00 89.06 130 PHE A O 1
ATOM 1031 N N . GLY A 1 131 ? -0.202 -18.261 -0.793 1.00 78.56 131 GLY A N 1
ATOM 1032 C CA . GLY A 1 131 ? -1.285 -19.058 -1.379 1.00 78.56 131 GLY A CA 1
ATOM 1033 C C . GLY A 1 131 ? -2.683 -18.472 -1.134 1.00 78.56 131 GLY A C 1
ATOM 1034 O O . GLY A 1 131 ? -3.672 -19.200 -1.153 1.00 78.56 131 GLY A O 1
ATOM 1035 N N . ALA A 1 132 ? -2.800 -17.164 -0.861 1.00 76.44 132 ALA A N 1
ATOM 1036 C CA . ALA A 1 132 ? -4.093 -16.529 -0.593 1.00 76.44 132 ALA A CA 1
ATOM 1037 C C . ALA A 1 132 ? -5.070 -16.566 -1.782 1.00 76.44 132 ALA A C 1
ATOM 1039 O O . ALA A 1 132 ? -6.269 -16.395 -1.561 1.00 76.44 132 ALA A O 1
ATOM 1040 N N . ALA A 1 133 ? -4.586 -16.846 -2.999 1.00 72.12 133 ALA A N 1
ATOM 1041 C CA . ALA A 1 133 ? -5.416 -17.084 -4.183 1.00 72.12 133 ALA A CA 1
ATOM 1042 C C . ALA A 1 133 ? -6.532 -18.104 -3.905 1.00 72.12 133 ALA A C 1
ATOM 1044 O O . ALA A 1 133 ? -7.694 -17.863 -4.225 1.00 72.12 133 ALA A O 1
ATOM 1045 N N . ASP A 1 134 ? -6.182 -19.196 -3.222 1.00 68.50 134 ASP A N 1
ATOM 1046 C CA . ASP A 1 134 ? -7.108 -20.288 -2.914 1.00 68.50 134 ASP A CA 1
ATOM 1047 C C . ASP A 1 134 ? -8.003 -19.973 -1.706 1.00 68.50 134 ASP A C 1
ATOM 1049 O O . ASP A 1 134 ? -9.063 -20.569 -1.527 1.00 68.50 134 ASP A O 1
ATOM 1053 N N . LYS A 1 135 ? -7.576 -19.031 -0.856 1.00 67.62 135 LYS A N 1
ATOM 1054 C CA . LYS A 1 135 ? -8.220 -18.717 0.429 1.00 67.62 135 LYS A CA 1
ATOM 1055 C C . LYS A 1 135 ? -9.214 -17.561 0.335 1.00 67.62 135 LYS A C 1
ATOM 1057 O O . LYS A 1 135 ? -10.126 -17.485 1.156 1.00 67.62 135 LYS A O 1
ATOM 1062 N N . ASN A 1 136 ? -9.044 -16.643 -0.619 1.00 73.25 136 ASN A N 1
ATOM 1063 C CA . ASN A 1 136 ? -9.908 -15.474 -0.762 1.00 73.25 136 ASN A CA 1
ATOM 1064 C C . ASN A 1 136 ? -10.070 -15.059 -2.230 1.00 73.25 136 ASN A C 1
ATOM 1066 O O . ASN A 1 136 ? -9.273 -14.296 -2.771 1.00 73.25 136 ASN A O 1
ATOM 1070 N N . SER A 1 137 ? -11.175 -15.489 -2.842 1.00 74.56 137 SER A N 1
ATOM 1071 C CA . SER A 1 137 ? -11.513 -15.190 -4.241 1.00 74.56 137 SER A CA 1
ATOM 1072 C C . SER A 1 137 ? -11.766 -13.708 -4.537 1.00 74.56 137 SER A C 1
ATOM 1074 O O . SER A 1 137 ? -11.878 -13.330 -5.701 1.00 74.56 137 SER A O 1
ATOM 1076 N N . ARG A 1 138 ? -11.877 -12.856 -3.508 1.00 79.75 138 ARG A N 1
ATOM 1077 C CA . ARG A 1 138 ? -12.062 -11.410 -3.680 1.00 79.75 138 ARG A CA 1
ATOM 1078 C C . ARG A 1 138 ? -10.737 -10.662 -3.831 1.00 79.75 138 ARG A C 1
ATOM 1080 O O . ARG A 1 138 ? -10.762 -9.497 -4.225 1.00 79.75 138 ARG A O 1
ATOM 1087 N N . LEU A 1 139 ? -9.601 -11.287 -3.509 1.00 85.25 139 LEU A N 1
ATOM 1088 C CA . LEU A 1 139 ? -8.292 -10.689 -3.752 1.00 85.25 139 LEU A CA 1
ATOM 1089 C C . LEU A 1 139 ? -8.056 -10.569 -5.254 1.00 85.25 139 LEU A C 1
ATOM 1091 O O . LEU A 1 139 ? -8.113 -11.548 -5.995 1.00 85.25 139 LEU A O 1
ATOM 1095 N N . LEU A 1 140 ? -7.788 -9.346 -5.695 1.00 88.81 140 LEU A N 1
ATOM 1096 C CA . LEU A 1 140 ? -7.602 -9.057 -7.106 1.00 88.81 140 LEU A CA 1
ATOM 1097 C C . LEU A 1 140 ? -6.155 -9.377 -7.520 1.00 88.81 140 LEU A C 1
ATOM 1099 O O . LEU A 1 140 ? -5.218 -8.870 -6.887 1.00 88.81 140 LEU A O 1
ATOM 1103 N N . PRO A 1 141 ? -5.956 -10.204 -8.561 1.00 92.00 141 PRO A N 1
ATOM 1104 C CA . PRO A 1 141 ? -4.629 -10.569 -9.029 1.00 92.00 141 PRO A CA 1
ATOM 1105 C C . PRO A 1 141 ? -3.939 -9.403 -9.737 1.00 92.00 141 PRO A C 1
ATOM 1107 O O . PRO A 1 141 ? -4.576 -8.598 -10.417 1.00 92.00 141 PRO A O 1
ATOM 1110 N N . ALA A 1 142 ? -2.617 -9.341 -9.606 1.00 92.62 142 ALA A N 1
ATOM 1111 C CA . ALA A 1 142 ? -1.764 -8.515 -10.447 1.00 92.62 142 ALA A CA 1
ATOM 1112 C C . ALA A 1 142 ? -1.415 -9.286 -11.730 1.00 92.62 142 ALA A C 1
ATOM 1114 O O . ALA A 1 142 ? -0.313 -9.818 -11.876 1.00 92.62 142 ALA A O 1
ATOM 1115 N N . ASP A 1 143 ? -2.390 -9.401 -12.630 1.00 90.75 143 ASP A N 1
ATOM 1116 C CA . ASP A 1 143 ? -2.214 -10.070 -13.918 1.00 90.75 143 ASP A CA 1
ATOM 1117 C C . ASP A 1 143 ? -1.426 -9.210 -14.928 1.00 90.75 143 ASP A C 1
ATOM 1119 O O . ASP A 1 143 ? -1.014 -8.077 -14.662 1.00 90.75 143 ASP A O 1
ATOM 1123 N N . GLU A 1 144 ? -1.198 -9.751 -16.124 1.00 93.62 144 GLU A N 1
ATOM 1124 C CA . GLU A 1 144 ? -0.469 -9.041 -17.179 1.00 93.62 144 GLU A CA 1
ATOM 1125 C C . GLU A 1 144 ? -1.157 -7.727 -17.587 1.00 93.62 144 GLU A C 1
ATOM 1127 O O . GLU A 1 144 ? -0.483 -6.754 -17.929 1.00 93.62 144 GLU A O 1
ATOM 1132 N N . ALA A 1 145 ? -2.493 -7.667 -17.543 1.00 93.94 145 ALA A N 1
ATOM 1133 C CA . ALA A 1 145 ? -3.237 -6.459 -17.883 1.00 93.94 145 ALA A CA 1
ATOM 1134 C C . ALA A 1 145 ? -3.039 -5.369 -16.822 1.00 93.94 145 ALA A C 1
ATOM 1136 O O . ALA A 1 145 ? -2.832 -4.204 -17.179 1.00 93.94 145 ALA A O 1
ATOM 1137 N N . TYR A 1 146 ? -3.032 -5.744 -15.541 1.00 94.00 146 TYR A N 1
ATOM 1138 C CA . TYR A 1 146 ? -2.674 -4.861 -14.438 1.00 94.00 146 TYR A CA 1
ATOM 1139 C C . TYR A 1 146 ? -1.250 -4.328 -14.602 1.00 94.00 146 TYR A C 1
ATOM 1141 O O . TYR A 1 146 ? -1.059 -3.112 -14.635 1.00 94.00 146 TYR A O 1
ATOM 1149 N N . TRP A 1 147 ? -0.251 -5.195 -14.792 1.00 95.31 147 TRP A N 1
ATOM 1150 C CA . TRP A 1 147 ? 1.131 -4.728 -14.925 1.00 95.31 147 TRP A CA 1
ATOM 1151 C C . TRP A 1 147 ? 1.343 -3.856 -16.155 1.00 95.31 147 TRP A C 1
ATOM 1153 O O . TRP A 1 147 ? 2.014 -2.832 -16.053 1.00 95.31 147 TRP A O 1
ATOM 1163 N N . LYS A 1 148 ? 0.719 -4.189 -17.292 1.00 94.62 148 LYS A N 1
ATOM 1164 C CA . LYS A 1 148 ? 0.712 -3.305 -18.464 1.00 94.62 148 LYS A CA 1
ATOM 1165 C C . LYS A 1 148 ? 0.094 -1.960 -18.125 1.00 94.62 148 LYS A C 1
ATOM 1167 O O . LYS A 1 148 ? 0.644 -0.941 -18.525 1.00 94.62 148 LYS A O 1
ATOM 1172 N N . HIS A 1 149 ? -1.022 -1.920 -17.399 1.00 92.88 149 HIS A N 1
ATOM 1173 C CA . HIS A 1 149 ? -1.637 -0.661 -16.988 1.00 92.88 149 HIS A CA 1
ATOM 1174 C C . HIS A 1 149 ? -0.680 0.200 -16.153 1.00 92.88 149 HIS A C 1
ATOM 1176 O O . HIS A 1 149 ? -0.507 1.376 -16.478 1.00 92.88 149 HIS A O 1
ATOM 1182 N N . ILE A 1 150 ? -0.026 -0.389 -15.146 1.00 91.88 150 ILE A N 1
ATOM 1183 C CA . ILE A 1 150 ? 0.955 0.304 -14.304 1.00 91.88 150 ILE A CA 1
ATOM 1184 C C . ILE A 1 150 ? 2.136 0.802 -15.148 1.00 91.88 150 ILE A C 1
ATOM 1186 O O . ILE A 1 150 ? 2.378 2.005 -15.235 1.00 91.88 150 ILE A O 1
ATOM 1190 N N . THR A 1 151 ? 2.847 -0.094 -15.834 1.00 92.69 151 THR A N 1
ATOM 1191 C CA . THR A 1 151 ? 4.109 0.276 -16.486 1.00 92.69 151 THR A CA 1
ATOM 1192 C C . THR A 1 151 ? 3.912 1.160 -17.712 1.00 92.69 151 THR A C 1
ATOM 1194 O O . THR A 1 151 ? 4.753 2.013 -17.984 1.00 92.69 151 THR A O 1
ATOM 1197 N N . THR A 1 152 ? 2.806 1.016 -18.444 1.00 88.56 152 THR A N 1
ATOM 1198 C CA . THR A 1 152 ? 2.539 1.839 -19.633 1.00 88.56 152 THR A CA 1
ATOM 1199 C C . THR A 1 152 ? 1.765 3.100 -19.276 1.00 88.56 152 THR A C 1
ATOM 1201 O O . THR A 1 152 ? 2.333 4.190 -19.291 1.00 88.56 152 THR A O 1
ATOM 1204 N N . LYS A 1 153 ? 0.489 2.970 -18.899 1.00 84.62 153 LYS A N 1
ATOM 1205 C CA . LYS A 1 153 ? -0.424 4.112 -18.775 1.00 84.62 153 LYS A CA 1
ATOM 1206 C C . LYS A 1 153 ? -0.059 5.044 -17.629 1.00 84.62 153 LYS A C 1
ATOM 1208 O O . LYS A 1 153 ? -0.207 6.257 -17.779 1.00 84.62 153 LYS A O 1
ATOM 1213 N N . ILE A 1 154 ? 0.375 4.493 -16.497 1.00 85.44 154 ILE A N 1
ATOM 1214 C CA . ILE A 1 154 ? 0.739 5.302 -15.329 1.00 85.44 154 ILE A CA 1
ATOM 1215 C C . ILE A 1 154 ? 2.167 5.838 -15.475 1.00 85.44 154 ILE A C 1
ATOM 1217 O O . ILE A 1 154 ? 2.385 7.026 -15.246 1.00 85.44 154 ILE A O 1
ATOM 1221 N N . SER A 1 155 ? 3.126 5.013 -15.910 1.00 88.19 155 SER A N 1
ATOM 1222 C CA . SER A 1 155 ? 4.541 5.414 -15.956 1.00 88.19 155 SER A CA 1
ATOM 1223 C C . SER A 1 155 ? 5.010 5.920 -17.329 1.00 88.19 155 SER A C 1
ATOM 1225 O O . SER A 1 155 ? 5.318 7.104 -17.483 1.00 88.19 155 SER A O 1
ATOM 1227 N N . VAL A 1 156 ? 5.095 5.050 -18.342 1.00 93.06 156 VAL A N 1
ATOM 1228 C CA . VAL A 1 156 ? 5.725 5.376 -19.640 1.00 93.06 156 VAL A CA 1
ATOM 1229 C C . VAL A 1 156 ? 4.973 6.465 -20.401 1.00 93.06 156 VAL A C 1
ATOM 1231 O O . VAL A 1 156 ? 5.601 7.391 -20.911 1.00 93.06 156 VAL A O 1
ATOM 1234 N N . ASP A 1 157 ? 3.644 6.395 -20.457 1.00 93.19 157 ASP A N 1
ATOM 1235 C CA . ASP A 1 157 ? 2.817 7.374 -21.166 1.00 93.19 157 ASP A CA 1
ATOM 1236 C C . ASP A 1 157 ? 2.930 8.757 -20.514 1.00 93.19 157 ASP A C 1
ATOM 1238 O O . ASP A 1 157 ? 2.923 9.781 -21.201 1.00 93.19 157 ASP A O 1
ATOM 1242 N N . HIS A 1 158 ? 3.047 8.813 -19.183 1.00 91.38 158 HIS A N 1
ATOM 1243 C CA . HIS A 1 158 ? 3.275 10.067 -18.469 1.00 91.38 158 HIS A CA 1
ATOM 1244 C C . HIS A 1 158 ? 4.652 10.649 -18.805 1.00 91.38 158 HIS A C 1
ATOM 1246 O O . HIS A 1 158 ? 4.765 11.836 -19.120 1.00 91.38 158 HIS A O 1
ATOM 1252 N N . PHE A 1 159 ? 5.686 9.806 -18.812 1.00 94.19 159 PHE A N 1
ATOM 1253 C CA . PHE A 1 159 ? 7.041 10.193 -19.201 1.00 94.19 159 PHE A CA 1
ATOM 1254 C C . PHE A 1 159 ? 7.092 10.723 -20.640 1.00 94.19 159 PHE A C 1
ATOM 1256 O O . PHE A 1 159 ? 7.694 11.762 -20.909 1.00 94.19 159 PHE A O 1
ATOM 1263 N N . GLU A 1 160 ? 6.413 10.049 -21.566 1.00 94.56 160 GLU A N 1
ATOM 1264 C CA . GLU A 1 160 ? 6.316 10.462 -22.963 1.00 94.56 160 GLU A CA 1
ATOM 1265 C C . GLU A 1 160 ? 5.582 11.792 -23.124 1.00 94.56 160 GLU A C 1
ATOM 1267 O O . GLU A 1 160 ? 6.082 12.688 -23.807 1.00 94.56 160 GLU A O 1
ATOM 1272 N N . LYS A 1 161 ? 4.438 11.966 -22.451 1.00 94.81 161 LYS A N 1
ATOM 1273 C CA . LYS A 1 161 ? 3.721 13.250 -22.421 1.00 94.81 161 LYS A CA 1
ATOM 1274 C C . LYS A 1 161 ? 4.617 14.363 -21.889 1.00 94.81 161 LYS A C 1
ATOM 1276 O O . LYS A 1 161 ? 4.636 15.454 -22.460 1.00 94.81 161 LYS A O 1
ATOM 1281 N N . LYS A 1 162 ? 5.404 14.087 -20.844 1.00 94.75 162 LYS A N 1
ATOM 1282 C CA . LYS A 1 162 ? 6.354 15.054 -20.296 1.00 94.75 162 LYS A CA 1
ATOM 1283 C C . LYS A 1 162 ? 7.429 15.414 -21.323 1.00 94.75 162 LYS A C 1
ATOM 1285 O O . LYS A 1 162 ? 7.620 16.603 -21.562 1.00 94.75 162 LYS A O 1
ATOM 1290 N N . CYS A 1 163 ? 8.036 14.437 -22.006 1.00 95.56 163 CYS A N 1
ATOM 1291 C CA . CYS A 1 163 ? 8.952 14.692 -23.125 1.00 95.56 163 CYS A CA 1
ATOM 1292 C C . CYS A 1 163 ? 8.304 15.504 -24.260 1.00 95.56 163 CYS A C 1
ATOM 1294 O O . CYS A 1 163 ? 8.967 16.350 -24.845 1.00 95.56 163 CYS A O 1
ATOM 1296 N N . ALA A 1 164 ? 7.029 15.282 -24.580 1.00 95.31 164 ALA A N 1
ATOM 1297 C CA . ALA A 1 164 ? 6.345 16.032 -25.636 1.00 95.31 164 ALA A CA 1
ATOM 1298 C C . ALA A 1 164 ? 6.050 17.494 -25.245 1.00 95.31 164 ALA A C 1
ATOM 1300 O O . ALA A 1 164 ? 6.000 18.367 -26.107 1.00 95.31 164 ALA A O 1
ATOM 1301 N N . SER A 1 165 ? 5.845 17.759 -23.951 1.00 96.44 165 SER A N 1
ATOM 1302 C CA . SER A 1 165 ? 5.459 19.080 -23.427 1.00 96.44 165 SER A CA 1
ATOM 1303 C C . SER A 1 165 ? 6.615 19.950 -22.912 1.00 96.44 165 SER A C 1
ATOM 1305 O O . SER A 1 165 ? 6.424 21.146 -22.705 1.00 96.44 165 SER A O 1
ATOM 1307 N N . ASP A 1 166 ? 7.795 19.374 -22.665 1.00 97.38 166 ASP A N 1
ATOM 1308 C CA . ASP A 1 166 ? 8.908 20.035 -21.976 1.00 97.38 166 ASP A CA 1
ATOM 1309 C C . ASP A 1 166 ? 10.230 19.780 -22.710 1.00 97.38 166 ASP A C 1
ATOM 1311 O O . ASP A 1 166 ? 10.836 18.714 -22.593 1.00 97.38 166 ASP A O 1
ATOM 1315 N N . ASN A 1 167 ? 10.695 20.786 -23.456 1.00 96.50 167 ASN A N 1
ATOM 1316 C CA . ASN A 1 167 ? 11.908 20.695 -24.273 1.00 96.50 167 ASN A CA 1
ATOM 1317 C C . ASN A 1 167 ? 13.176 20.433 -23.448 1.00 96.50 167 ASN A C 1
ATOM 1319 O O . ASN A 1 167 ? 14.092 19.767 -23.934 1.00 96.50 167 ASN A O 1
ATOM 1323 N N . HIS A 1 168 ? 13.250 20.946 -22.215 1.00 96.94 168 HIS A N 1
ATOM 1324 C CA . HIS A 1 168 ? 14.409 20.722 -21.353 1.00 96.94 168 HIS A CA 1
ATOM 1325 C C . HIS A 1 168 ? 14.452 19.261 -20.901 1.00 96.94 168 HIS A C 1
ATOM 1327 O O . HIS A 1 168 ? 15.468 18.584 -21.072 1.00 96.94 168 HIS A O 1
ATOM 1333 N N . PHE A 1 169 ? 13.317 18.753 -20.417 1.00 96.88 169 PHE A N 1
ATOM 1334 C CA . PHE A 1 169 ? 13.167 17.349 -20.049 1.00 96.88 169 PHE A CA 1
ATOM 1335 C C . PHE A 1 169 ? 13.412 16.424 -21.252 1.00 96.88 169 PHE A C 1
ATOM 1337 O O . PHE A 1 169 ? 14.149 15.442 -21.157 1.00 96.88 169 PHE A O 1
ATOM 1344 N N . ALA A 1 170 ? 12.862 16.758 -22.420 1.00 96.75 170 ALA A N 1
ATOM 1345 C CA . ALA A 1 170 ? 13.055 15.998 -23.651 1.00 96.75 170 ALA A CA 1
ATOM 1346 C C . ALA A 1 170 ? 14.527 15.925 -24.068 1.00 96.75 170 ALA A C 1
ATOM 1348 O O . ALA A 1 170 ? 15.007 14.849 -24.432 1.00 96.75 170 ALA A O 1
ATOM 1349 N N . GLY A 1 171 ? 15.256 17.042 -23.989 1.00 96.81 171 GLY A N 1
ATOM 1350 C CA . GLY A 1 171 ? 16.678 17.099 -24.326 1.00 96.81 171 GLY A CA 1
ATOM 1351 C C . GLY A 1 171 ? 17.529 16.147 -23.480 1.00 96.81 171 GLY A C 1
ATOM 1352 O O . GLY A 1 171 ? 18.488 15.568 -23.991 1.00 96.81 171 GLY A O 1
ATOM 1353 N N . GLN A 1 172 ? 17.143 15.936 -22.219 1.00 96.19 172 GLN A N 1
ATOM 1354 C CA . GLN A 1 172 ? 17.825 15.025 -21.298 1.00 96.19 172 GLN A CA 1
ATOM 1355 C C . GLN A 1 172 ? 17.379 13.566 -21.466 1.00 96.19 172 GLN A C 1
ATOM 1357 O O . GLN A 1 172 ? 18.215 12.662 -21.459 1.00 96.19 172 GLN A O 1
ATOM 1362 N N . TYR A 1 173 ? 16.077 13.324 -21.645 1.00 96.12 173 TYR A N 1
ATOM 1363 C CA . TYR A 1 173 ? 15.496 12.003 -21.399 1.00 96.12 173 TYR A CA 1
ATOM 1364 C C . TYR A 1 173 ? 14.800 11.342 -22.597 1.00 96.12 173 TYR A C 1
ATOM 1366 O O . TYR A 1 173 ? 14.588 10.131 -22.585 1.00 96.12 173 TYR A O 1
ATOM 1374 N N . SER A 1 174 ? 14.488 12.063 -23.678 1.00 95.12 174 SER A N 1
ATOM 1375 C CA . SER A 1 174 ? 13.755 11.479 -24.824 1.00 95.12 174 SER A CA 1
ATOM 1376 C C . SER A 1 174 ? 14.459 10.265 -25.445 1.00 95.12 174 SER A C 1
ATOM 1378 O O . SER A 1 174 ? 13.812 9.317 -25.886 1.00 95.12 174 SER A O 1
ATOM 1380 N N . ARG A 1 175 ? 15.798 10.245 -25.414 1.00 96.44 175 ARG A N 1
ATOM 1381 C CA . ARG A 1 175 ? 16.623 9.156 -25.961 1.00 96.44 175 ARG A CA 1
ATOM 1382 C C . ARG A 1 175 ? 16.409 7.817 -25.255 1.00 96.44 175 ARG A C 1
ATOM 1384 O O . ARG A 1 175 ? 16.658 6.780 -25.865 1.00 96.44 175 ARG A O 1
ATOM 1391 N N . VAL A 1 176 ? 15.964 7.815 -23.994 1.00 96.00 176 VAL A N 1
ATOM 1392 C CA . VAL A 1 176 ? 15.716 6.567 -23.253 1.00 96.00 176 VAL A CA 1
ATOM 1393 C C . VAL A 1 176 ? 14.320 5.999 -23.492 1.00 96.00 176 VAL A C 1
ATOM 1395 O O . VAL A 1 176 ? 14.098 4.828 -23.190 1.00 96.00 176 VAL A O 1
ATOM 1398 N N . LEU A 1 177 ? 13.398 6.772 -24.079 1.00 94.25 177 LEU A N 1
ATOM 1399 C CA . LEU A 1 177 ? 11.993 6.389 -24.229 1.00 94.25 177 LEU A CA 1
ATOM 1400 C C . LEU A 1 177 ? 11.789 5.045 -24.965 1.00 94.25 177 LEU A C 1
ATOM 1402 O O . LEU A 1 177 ? 11.017 4.224 -24.463 1.00 94.25 177 LEU A O 1
ATOM 1406 N N . PRO A 1 178 ? 12.496 4.730 -26.075 1.00 94.44 178 PRO A N 1
ATOM 1407 C CA . PRO A 1 178 ? 12.348 3.427 -26.731 1.00 94.44 178 PRO A CA 1
ATOM 1408 C C . PRO A 1 178 ? 12.781 2.256 -25.840 1.00 94.44 178 PRO A C 1
ATOM 1410 O O . PRO A 1 178 ? 12.125 1.215 -25.809 1.00 94.44 178 PRO A O 1
ATOM 1413 N N . LYS A 1 179 ? 13.874 2.429 -25.082 1.00 95.69 179 LYS A N 1
ATOM 1414 C CA . LYS A 1 179 ? 14.350 1.417 -24.129 1.00 95.69 179 LYS A CA 1
ATOM 1415 C C . LYS A 1 179 ? 13.354 1.254 -22.983 1.00 95.69 179 LYS A C 1
ATOM 1417 O O . LYS A 1 179 ? 13.059 0.125 -22.612 1.00 95.69 179 LYS A O 1
ATOM 1422 N N . LEU A 1 180 ? 12.822 2.359 -22.460 1.00 94.81 180 LEU A N 1
ATOM 1423 C CA . LEU A 1 180 ? 11.852 2.355 -21.370 1.00 94.81 180 LEU A CA 1
ATOM 1424 C C . LEU A 1 180 ? 10.570 1.601 -21.758 1.00 94.81 180 LEU A C 1
ATOM 1426 O O . LEU A 1 180 ? 10.151 0.726 -21.009 1.00 94.81 180 LEU A O 1
ATOM 1430 N N . ARG A 1 181 ? 10.015 1.855 -22.954 1.00 93.75 181 ARG A N 1
ATOM 1431 C CA . ARG A 1 181 ? 8.855 1.121 -23.505 1.00 93.75 181 ARG A CA 1
ATOM 1432 C C . ARG A 1 181 ? 9.101 -0.390 -23.552 1.00 93.75 181 ARG A C 1
ATOM 1434 O O . ARG A 1 181 ? 8.329 -1.160 -22.991 1.00 93.75 181 ARG A O 1
ATOM 1441 N N . LYS A 1 182 ? 10.224 -0.810 -24.144 1.00 94.94 182 LYS A N 1
ATOM 1442 C CA . LYS A 1 182 ? 10.583 -2.233 -24.242 1.00 94.94 182 LYS A CA 1
ATOM 1443 C C . LYS A 1 182 ? 10.766 -2.882 -22.865 1.00 94.94 182 LYS A C 1
ATOM 1445 O O . LYS A 1 182 ? 10.360 -4.023 -22.661 1.00 94.94 182 LYS A O 1
ATOM 1450 N N . THR A 1 183 ? 11.386 -2.174 -21.922 1.00 95.56 183 THR A N 1
ATOM 1451 C CA . THR A 1 183 ? 11.561 -2.673 -20.552 1.00 95.56 183 THR A CA 1
ATOM 1452 C C . THR A 1 183 ? 10.226 -2.775 -19.814 1.00 95.56 183 THR A C 1
ATOM 1454 O O . THR A 1 183 ? 10.014 -3.763 -19.123 1.00 95.56 183 THR A O 1
ATOM 1457 N N . ALA A 1 184 ? 9.315 -1.816 -19.989 1.00 94.81 184 ALA A N 1
ATOM 1458 C CA . ALA A 1 184 ? 7.983 -1.832 -19.383 1.00 94.81 184 ALA A CA 1
ATOM 1459 C C . ALA A 1 184 ? 7.127 -3.020 -19.856 1.00 94.81 184 ALA A C 1
ATOM 1461 O O . ALA A 1 184 ? 6.475 -3.674 -19.040 1.00 94.81 184 ALA A O 1
ATOM 1462 N N . GLU A 1 185 ? 7.162 -3.332 -21.155 1.00 93.12 185 GLU A N 1
ATOM 1463 C CA . GLU A 1 185 ? 6.477 -4.498 -21.731 1.00 93.12 185 GLU A CA 1
ATOM 1464 C C . GLU A 1 185 ? 7.056 -5.813 -21.201 1.00 93.12 185 GLU A C 1
ATOM 1466 O O . GLU A 1 185 ? 6.316 -6.715 -20.797 1.00 93.12 185 GLU A O 1
ATOM 1471 N N . ARG A 1 186 ? 8.392 -5.906 -21.162 1.00 95.56 186 ARG A N 1
ATOM 1472 C CA . ARG A 1 186 ? 9.081 -7.071 -20.609 1.00 95.56 186 ARG A CA 1
ATOM 1473 C C . ARG A 1 186 ? 8.757 -7.259 -19.129 1.00 95.56 186 ARG A C 1
ATOM 1475 O O . ARG A 1 186 ? 8.416 -8.363 -18.741 1.00 95.56 186 ARG A O 1
ATOM 1482 N N . PHE A 1 187 ? 8.797 -6.193 -18.333 1.00 95.12 187 PHE A N 1
ATOM 1483 C CA . PHE A 1 187 ? 8.460 -6.244 -16.911 1.00 95.12 187 PHE A CA 1
ATOM 1484 C C . PHE A 1 187 ? 7.055 -6.806 -16.681 1.00 95.12 187 PHE A C 1
ATOM 1486 O O . PHE A 1 187 ? 6.877 -7.692 -15.853 1.00 95.12 187 PHE A O 1
ATOM 1493 N N . ALA A 1 188 ? 6.060 -6.334 -17.440 1.00 95.19 188 ALA A N 1
ATOM 1494 C CA . ALA A 1 188 ? 4.695 -6.834 -17.308 1.00 95.19 188 ALA A CA 1
ATOM 1495 C C . ALA A 1 188 ? 4.574 -8.326 -17.654 1.00 95.19 188 ALA A C 1
ATOM 1497 O O . ALA A 1 188 ? 3.812 -9.043 -17.008 1.00 95.19 188 ALA A O 1
ATOM 1498 N N . THR A 1 189 ? 5.348 -8.789 -18.639 1.00 95.00 189 THR A N 1
ATOM 1499 C CA . THR A 1 189 ? 5.419 -10.208 -19.015 1.00 95.00 189 THR A CA 1
ATOM 1500 C C . THR A 1 189 ? 6.085 -11.032 -17.910 1.00 95.00 189 THR A C 1
ATOM 1502 O O . THR A 1 189 ? 5.484 -11.984 -17.421 1.00 95.00 189 THR A O 1
ATOM 1505 N N . ASP A 1 190 ? 7.271 -10.614 -17.458 1.00 95.56 190 ASP A N 1
ATOM 1506 C CA . ASP A 1 190 ? 8.066 -11.313 -16.442 1.00 95.56 190 ASP A CA 1
ATOM 1507 C C . ASP A 1 190 ? 7.291 -11.416 -15.106 1.00 95.56 190 ASP A C 1
ATOM 1509 O O . ASP A 1 190 ? 7.265 -12.471 -14.472 1.00 95.56 190 ASP A O 1
ATOM 1513 N N . MET A 1 191 ? 6.580 -10.357 -14.693 1.00 95.31 191 MET A N 1
ATOM 1514 C CA . MET A 1 191 ? 5.741 -10.381 -13.485 1.00 95.31 191 MET A CA 1
ATOM 1515 C C . MET A 1 191 ? 4.514 -11.290 -13.624 1.00 95.31 191 MET A C 1
ATOM 1517 O O . MET A 1 191 ? 4.127 -11.950 -12.658 1.00 95.31 191 MET A O 1
ATOM 1521 N N . ALA A 1 192 ? 3.906 -11.359 -14.812 1.00 93.75 192 ALA A N 1
ATOM 1522 C CA . ALA A 1 192 ? 2.803 -12.279 -15.077 1.00 93.75 192 ALA A CA 1
ATOM 1523 C C . ALA A 1 192 ? 3.270 -13.745 -15.104 1.00 93.75 192 ALA A C 1
ATOM 1525 O O . ALA A 1 192 ? 2.543 -14.622 -14.639 1.00 93.75 192 ALA A O 1
ATOM 1526 N N . ASP A 1 193 ? 4.479 -14.014 -15.603 1.00 94.88 193 ASP A N 1
ATOM 1527 C CA . ASP A 1 193 ? 5.105 -15.339 -15.539 1.00 94.88 193 ASP A CA 1
ATOM 1528 C C . ASP A 1 193 ? 5.365 -15.768 -14.092 1.00 94.88 193 ASP A C 1
ATOM 1530 O O . ASP A 1 193 ? 4.966 -16.864 -13.699 1.00 94.88 193 ASP A O 1
ATOM 1534 N N . LEU A 1 194 ? 5.940 -14.885 -13.268 1.00 93.50 194 LEU A N 1
ATOM 1535 C CA . LEU A 1 194 ? 6.137 -15.142 -11.836 1.00 93.50 194 LEU A CA 1
ATOM 1536 C C . LEU A 1 194 ? 4.815 -15.371 -11.093 1.00 93.50 194 LEU A C 1
ATOM 1538 O O . LEU A 1 194 ? 4.742 -16.210 -10.196 1.00 93.50 194 LEU A O 1
ATOM 1542 N N . TYR A 1 195 ? 3.759 -14.644 -11.468 1.00 92.75 195 TYR A N 1
ATOM 1543 C CA . TYR A 1 195 ? 2.427 -14.868 -10.916 1.00 92.75 195 TYR A CA 1
ATOM 1544 C C . TYR A 1 195 ? 1.893 -16.264 -11.281 1.00 92.75 195 TYR A C 1
ATOM 1546 O O . TYR A 1 195 ? 1.385 -16.970 -10.412 1.00 92.75 195 TYR A O 1
ATOM 1554 N N . ARG A 1 196 ? 2.034 -16.685 -12.548 1.00 91.19 196 ARG A N 1
ATOM 1555 C CA . ARG A 1 196 ? 1.590 -18.008 -13.029 1.00 91.19 196 ARG A CA 1
ATOM 1556 C C . ARG A 1 196 ? 2.345 -19.168 -12.386 1.00 91.19 196 ARG A C 1
ATOM 1558 O O . ARG A 1 196 ? 1.745 -20.216 -12.171 1.00 91.19 196 ARG A O 1
ATOM 1565 N N . ASP A 1 197 ? 3.628 -18.985 -12.088 1.00 90.38 197 ASP A N 1
ATOM 1566 C CA . ASP A 1 197 ? 4.441 -19.976 -11.377 1.00 90.38 197 ASP A CA 1
ATOM 1567 C C . ASP A 1 197 ? 3.920 -20.239 -9.950 1.00 90.38 197 ASP A C 1
ATOM 1569 O O . ASP A 1 197 ? 4.032 -21.346 -9.428 1.00 90.38 197 ASP A O 1
ATOM 1573 N N . GLY A 1 198 ? 3.295 -19.240 -9.318 1.00 86.69 198 GLY A N 1
ATOM 1574 C CA . GLY A 1 198 ? 2.578 -19.395 -8.050 1.00 86.69 198 GLY A CA 1
ATOM 1575 C C . GLY A 1 198 ? 3.466 -19.530 -6.807 1.00 86.69 198 GLY A C 1
ATOM 1576 O O . GLY A 1 198 ? 2.982 -19.335 -5.693 1.00 86.69 198 GLY A O 1
ATOM 1577 N N . THR A 1 199 ? 4.771 -19.785 -6.953 1.00 88.62 199 THR A N 1
ATOM 1578 C CA . THR A 1 199 ? 5.687 -20.038 -5.819 1.00 88.62 199 THR A CA 1
ATOM 1579 C C . THR A 1 199 ? 6.077 -18.790 -5.026 1.00 88.62 199 THR A C 1
ATOM 1581 O O . THR A 1 199 ? 6.724 -18.885 -3.983 1.00 88.62 199 THR A O 1
ATOM 1584 N N . SER A 1 200 ? 5.685 -17.608 -5.498 1.00 90.19 200 SER A N 1
ATOM 1585 C CA . SER A 1 200 ? 6.013 -16.320 -4.878 1.00 90.19 200 SER A CA 1
ATOM 1586 C C . SER A 1 200 ? 4.787 -15.445 -4.609 1.00 90.19 200 SER A C 1
ATOM 1588 O O . SER A 1 200 ? 4.933 -14.295 -4.196 1.00 90.19 200 SER A O 1
ATOM 1590 N N . VAL A 1 201 ? 3.581 -15.975 -4.828 1.00 92.88 201 VAL A N 1
ATOM 1591 C CA . VAL A 1 201 ? 2.345 -15.189 -4.836 1.00 92.88 201 VAL A CA 1
ATOM 1592 C C . VAL A 1 201 ? 1.782 -14.997 -3.427 1.00 92.88 201 VAL A C 1
ATOM 1594 O O . VAL A 1 201 ? 1.485 -15.951 -2.703 1.00 92.88 201 VAL A O 1
ATOM 1597 N N . THR A 1 202 ? 1.591 -13.732 -3.062 1.00 94.12 202 THR A N 1
ATOM 1598 C CA . THR A 1 202 ? 1.049 -13.286 -1.774 1.00 94.12 202 THR A CA 1
ATOM 1599 C C . THR A 1 202 ? 0.330 -11.942 -1.930 1.00 94.12 202 THR A C 1
ATOM 1601 O O . THR A 1 202 ? 0.386 -11.320 -2.987 1.00 94.12 202 THR A O 1
ATOM 1604 N N . VAL A 1 203 ? -0.366 -11.483 -0.890 1.00 95.19 203 VAL A N 1
ATOM 1605 C CA . VAL A 1 203 ? -0.747 -10.068 -0.764 1.00 95.19 203 VAL A CA 1
ATOM 1606 C C . VAL A 1 203 ? 0.523 -9.219 -0.682 1.00 95.19 203 VAL A C 1
ATOM 1608 O O . VAL A 1 203 ? 1.361 -9.488 0.178 1.00 95.19 203 VAL A O 1
ATOM 1611 N N . THR A 1 204 ? 0.637 -8.217 -1.554 1.00 95.81 204 THR A N 1
ATOM 1612 C CA . THR A 1 204 ? 1.755 -7.261 -1.620 1.00 95.81 204 THR A CA 1
ATOM 1613 C C . THR A 1 204 ? 1.266 -5.825 -1.443 1.00 95.81 204 THR A C 1
ATOM 1615 O O . THR A 1 204 ? 0.103 -5.519 -1.724 1.00 95.81 204 THR A O 1
ATOM 1618 N N . HIS A 1 205 ? 2.162 -4.934 -1.032 1.00 96.62 205 HIS A N 1
ATOM 1619 C CA . HIS A 1 205 ? 1.961 -3.489 -0.970 1.00 96.62 205 HIS A CA 1
ATOM 1620 C C . HIS A 1 205 ? 1.891 -2.864 -2.374 1.00 96.62 205 HIS A C 1
ATOM 1622 O O . HIS A 1 205 ? 0.979 -2.092 -2.667 1.00 96.62 205 HIS A O 1
ATOM 1628 N N . GLY A 1 206 ? 2.806 -3.249 -3.267 1.00 93.81 206 GLY A N 1
ATOM 1629 C CA . GLY A 1 206 ? 2.826 -2.889 -4.689 1.00 93.81 206 GLY A CA 1
ATOM 1630 C C . GLY A 1 206 ? 3.533 -1.573 -5.035 1.00 93.81 206 GLY A C 1
ATOM 1631 O O . GLY A 1 206 ? 3.844 -1.362 -6.202 1.00 93.81 206 GLY A O 1
ATOM 1632 N N . ASP A 1 207 ? 3.799 -0.719 -4.046 1.00 92.81 207 ASP A N 1
ATOM 1633 C CA . ASP A 1 207 ? 4.546 0.546 -4.193 1.00 92.81 207 ASP A CA 1
ATOM 1634 C C . ASP A 1 207 ? 5.354 0.850 -2.919 1.00 92.81 207 ASP A C 1
ATOM 1636 O O . ASP A 1 207 ? 5.186 1.883 -2.276 1.00 92.81 207 ASP A O 1
ATOM 1640 N N . LEU A 1 208 ? 6.116 -0.124 -2.407 1.00 93.75 208 LEU A N 1
ATOM 1641 C CA . LEU A 1 208 ? 6.865 0.080 -1.163 1.00 93.75 208 LEU A CA 1
ATOM 1642 C C . LEU A 1 208 ? 8.134 0.904 -1.426 1.00 93.75 208 LEU A C 1
ATOM 1644 O O . LEU A 1 208 ? 9.194 0.356 -1.712 1.00 93.75 208 LEU A O 1
ATOM 1648 N N . GLN A 1 209 ? 8.011 2.222 -1.299 1.00 90.12 209 GLN A N 1
ATOM 1649 C CA . GLN A 1 209 ? 9.088 3.183 -1.539 1.00 90.12 209 GLN A CA 1
ATOM 1650 C C . GLN A 1 209 ? 10.166 3.138 -0.458 1.00 90.12 209 GLN A C 1
ATOM 1652 O O . GLN A 1 209 ? 9.904 2.700 0.657 1.00 90.12 209 GLN A O 1
ATOM 1657 N N . ASP A 1 210 ? 11.357 3.653 -0.764 1.00 89.69 210 ASP A N 1
ATOM 1658 C CA . ASP A 1 210 ? 12.475 3.731 0.177 1.00 89.69 210 ASP A CA 1
ATOM 1659 C C . ASP A 1 210 ? 12.160 4.517 1.475 1.00 89.69 210 ASP A C 1
ATOM 1661 O O . ASP A 1 210 ? 11.065 5.026 1.714 1.00 89.69 210 ASP A O 1
ATOM 1665 N N . MET A 1 211 ? 13.156 4.647 2.356 1.00 87.06 211 MET A N 1
ATOM 1666 C CA . MET A 1 211 ? 12.988 5.340 3.642 1.00 87.06 211 MET A CA 1
ATOM 1667 C C . MET A 1 211 ? 12.607 6.831 3.527 1.00 87.06 211 MET A C 1
ATOM 1669 O O . MET A 1 211 ? 12.264 7.430 4.545 1.00 87.06 211 MET A O 1
ATOM 1673 N N . VAL A 1 212 ? 12.689 7.436 2.338 1.00 83.81 212 VAL A N 1
ATOM 1674 C CA . VAL A 1 212 ? 12.293 8.825 2.064 1.00 83.81 212 VAL A CA 1
ATOM 1675 C C . VAL A 1 212 ? 10.843 8.908 1.567 1.00 83.81 212 VAL A C 1
ATOM 1677 O O . VAL A 1 212 ? 10.207 9.942 1.752 1.00 83.81 212 VAL A O 1
ATOM 1680 N N . GLY A 1 213 ? 10.296 7.828 1.000 1.00 79.25 213 GLY A N 1
ATOM 1681 C CA . GLY A 1 213 ? 8.940 7.767 0.437 1.00 79.25 213 GLY A CA 1
ATOM 1682 C C . GLY A 1 213 ? 7.777 7.722 1.440 1.00 79.25 213 GLY A C 1
ATOM 1683 O O . GLY A 1 213 ? 6.623 7.705 1.038 1.00 79.25 213 GLY A O 1
ATOM 1684 N N . ASP A 1 214 ? 8.050 7.706 2.750 1.00 84.56 214 ASP A N 1
ATOM 1685 C CA . ASP A 1 214 ? 7.058 7.787 3.848 1.00 84.56 214 ASP A CA 1
ATOM 1686 C C . ASP A 1 214 ? 5.958 6.692 3.868 1.00 84.56 214 ASP A C 1
ATOM 1688 O O . ASP A 1 214 ? 5.002 6.771 4.637 1.00 84.56 214 ASP A O 1
ATOM 1692 N N . HIS A 1 215 ? 6.111 5.608 3.098 1.00 91.38 215 HIS A N 1
ATOM 1693 C CA . HIS A 1 215 ? 5.191 4.454 3.117 1.00 91.38 215 HIS A CA 1
ATOM 1694 C C . HIS A 1 215 ? 5.423 3.510 4.307 1.00 91.38 215 HIS A C 1
ATOM 1696 O O . HIS A 1 215 ? 4.615 2.624 4.584 1.00 91.38 215 HIS A O 1
ATOM 1702 N N . VAL A 1 216 ? 6.514 3.707 5.053 1.00 93.19 216 VAL A N 1
ATOM 1703 C CA . VAL A 1 216 ? 6.799 2.969 6.287 1.00 93.19 216 VAL A CA 1
ATOM 1704 C C . VAL A 1 216 ? 7.091 3.951 7.409 1.00 93.19 216 VAL A C 1
ATOM 1706 O O . VAL A 1 216 ? 8.163 4.554 7.462 1.00 93.19 216 VAL A O 1
ATOM 1709 N N . ARG A 1 217 ? 6.147 4.076 8.342 1.00 91.44 217 ARG A N 1
ATOM 1710 C CA . ARG A 1 217 ? 6.252 4.981 9.492 1.00 91.44 217 ARG A CA 1
ATOM 1711 C C . ARG A 1 217 ? 6.627 4.231 10.759 1.00 91.44 217 AR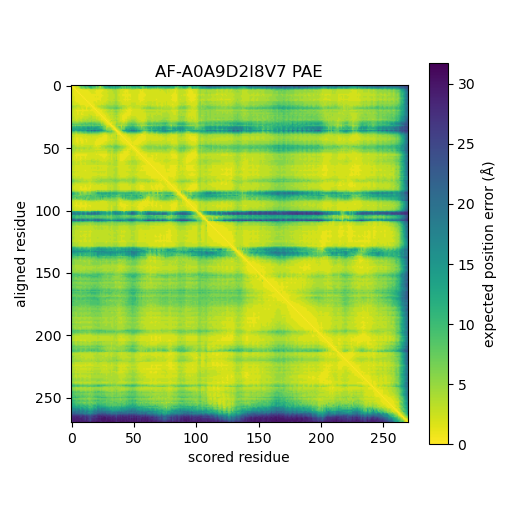G A C 1
ATOM 1713 O O . ARG A 1 217 ? 6.288 3.063 10.924 1.00 91.44 217 ARG A O 1
ATOM 1720 N N . CYS A 1 218 ? 7.298 4.911 11.684 1.00 90.81 218 CYS A N 1
ATOM 1721 C CA . CYS A 1 218 ? 7.447 4.403 13.043 1.00 90.81 218 CYS A CA 1
ATOM 1722 C C . CYS A 1 218 ? 6.240 4.806 13.882 1.00 90.81 218 CYS A C 1
ATOM 1724 O O . CYS A 1 218 ? 5.997 5.993 14.082 1.00 90.81 218 CYS A O 1
ATOM 1726 N N . PHE A 1 219 ? 5.522 3.811 14.392 1.00 90.69 219 PHE A N 1
ATOM 1727 C CA . PHE A 1 219 ? 4.385 3.990 15.280 1.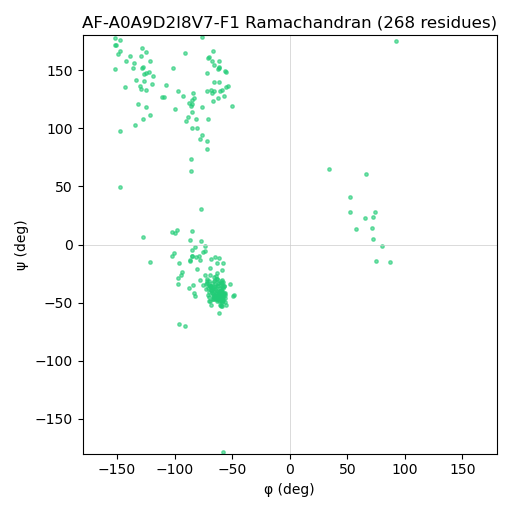00 90.69 219 PHE A CA 1
ATOM 1728 C C . PHE A 1 219 ? 4.536 3.069 16.487 1.00 90.69 219 PHE A C 1
ATOM 1730 O O . PHE A 1 219 ? 4.649 1.851 16.333 1.00 90.69 219 PHE A O 1
ATOM 1737 N N . GLN A 1 220 ? 4.572 3.646 17.688 1.00 88.88 220 GLN A N 1
ATOM 1738 C CA . GLN A 1 220 ? 4.807 2.927 18.941 1.00 88.88 220 GLN A CA 1
ATOM 1739 C C . GLN A 1 220 ? 6.077 2.055 18.894 1.00 88.88 220 GLN A C 1
ATOM 1741 O O . GLN A 1 220 ? 6.096 0.910 19.353 1.00 88.88 220 GLN A O 1
ATOM 1746 N N . GLY A 1 221 ? 7.147 2.590 18.299 1.00 88.25 221 GLY A N 1
ATOM 1747 C CA . GLY A 1 221 ? 8.437 1.915 18.144 1.00 88.25 221 GLY A CA 1
ATOM 1748 C C . GLY A 1 221 ? 8.471 0.767 17.126 1.00 88.25 221 GLY A C 1
ATOM 1749 O O . GLY A 1 221 ? 9.419 -0.022 17.149 1.00 88.25 221 GLY A O 1
ATOM 1750 N N . ARG A 1 222 ? 7.456 0.631 16.261 1.00 91.25 222 ARG A N 1
ATOM 1751 C CA . ARG A 1 222 ? 7.337 -0.452 15.267 1.00 91.25 222 ARG A CA 1
ATOM 1752 C C . ARG A 1 222 ? 7.099 0.088 13.854 1.00 91.25 222 ARG A C 1
ATOM 1754 O O . ARG A 1 222 ? 6.526 1.169 13.717 1.00 91.25 222 ARG A O 1
ATOM 1761 N N . PRO A 1 223 ? 7.513 -0.651 12.808 1.00 93.56 223 PRO A N 1
ATOM 1762 C CA . PRO A 1 223 ? 7.181 -0.307 11.434 1.00 93.56 223 PRO A CA 1
ATOM 1763 C C . PRO A 1 223 ? 5.687 -0.479 11.170 1.00 93.56 223 PRO A C 1
ATOM 1765 O O . PRO A 1 223 ? 5.105 -1.522 11.460 1.00 93.56 223 PRO A O 1
ATOM 1768 N N . MET A 1 224 ? 5.097 0.560 10.596 1.00 94.44 224 MET A N 1
ATOM 1769 C CA . MET A 1 224 ? 3.717 0.615 10.153 1.00 94.44 224 MET A CA 1
ATOM 1770 C C . MET A 1 224 ? 3.710 0.931 8.660 1.00 94.44 224 MET A C 1
ATOM 1772 O O . MET A 1 224 ? 4.103 2.028 8.261 1.00 94.44 224 MET A O 1
ATOM 1776 N N . ILE A 1 225 ? 3.305 -0.040 7.846 1.00 95.75 225 ILE A N 1
ATOM 1777 C CA . ILE A 1 225 ? 3.258 0.068 6.388 1.00 95.75 225 ILE A CA 1
ATOM 1778 C C . ILE A 1 225 ? 1.907 0.670 5.998 1.00 95.75 225 ILE A C 1
ATOM 1780 O O . ILE A 1 225 ? 0.851 0.130 6.348 1.00 95.75 225 ILE A O 1
ATOM 1784 N N . ILE A 1 226 ? 1.941 1.800 5.299 1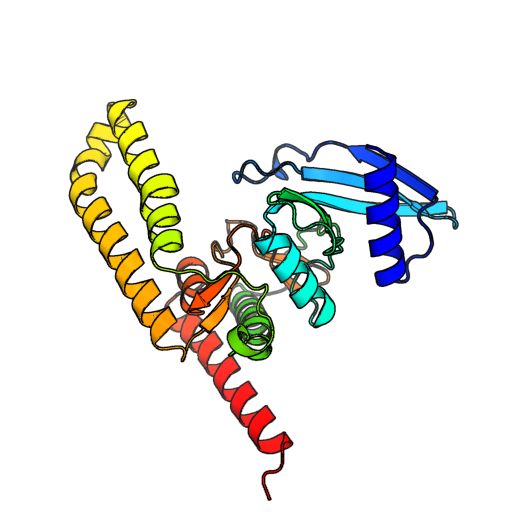.00 93.94 226 ILE A N 1
ATOM 1785 C CA . ILE A 1 226 ? 0.773 2.607 4.939 1.00 93.94 226 ILE A CA 1
ATOM 1786 C C . ILE A 1 226 ? 0.703 2.825 3.427 1.00 93.94 226 ILE A C 1
ATOM 1788 O O . ILE A 1 226 ? 1.691 2.649 2.738 1.00 93.94 226 ILE A O 1
ATOM 1792 N N . ASP A 1 227 ? -0.455 3.291 2.958 1.00 92.50 227 ASP A N 1
ATOM 1793 C CA . ASP A 1 227 ? -0.750 3.578 1.545 1.00 92.50 227 ASP A CA 1
ATOM 1794 C C . ASP A 1 227 ? -0.779 2.350 0.616 1.00 92.50 227 ASP A C 1
ATOM 1796 O O . ASP A 1 227 ? -0.099 2.257 -0.401 1.00 92.50 227 ASP A O 1
ATOM 1800 N N . TRP A 1 228 ? -1.688 1.423 0.920 1.00 94.81 228 TRP A N 1
ATOM 1801 C CA . TRP A 1 228 ? -1.885 0.163 0.195 1.00 94.81 228 TRP A CA 1
ATOM 1802 C C . TRP A 1 228 ? -2.650 0.328 -1.136 1.00 94.81 228 TRP A C 1
ATOM 1804 O O . TRP A 1 228 ? -3.368 -0.579 -1.568 1.00 94.81 228 TRP A O 1
ATOM 1814 N N . GLY A 1 229 ? -2.529 1.477 -1.807 1.00 92.62 229 GLY A N 1
ATOM 1815 C CA . GLY A 1 229 ? -3.285 1.801 -3.025 1.00 92.62 229 GLY A CA 1
ATOM 1816 C C . GLY A 1 229 ? -2.985 0.881 -4.216 1.00 92.62 229 GLY A C 1
ATOM 1817 O O . GLY A 1 229 ? -3.873 0.603 -5.021 1.00 92.62 229 GLY A O 1
ATOM 1818 N N . PHE A 1 230 ? -1.761 0.349 -4.294 1.00 93.12 230 PHE A N 1
ATOM 1819 C CA . PHE A 1 230 ? -1.325 -0.599 -5.331 1.00 93.12 230 PHE A CA 1
ATOM 1820 C C . PHE A 1 230 ? -1.387 -2.063 -4.882 1.00 93.12 230 PHE A C 1
ATOM 1822 O O . PHE A 1 230 ? -0.873 -2.954 -5.565 1.00 93.12 230 PHE A O 1
ATOM 1829 N N . SER A 1 231 ? -2.041 -2.327 -3.750 1.00 94.62 231 SER A N 1
ATOM 1830 C CA . SER A 1 231 ? -2.058 -3.657 -3.158 1.00 94.62 231 SER A CA 1
ATOM 1831 C C . SER A 1 231 ? -2.848 -4.663 -3.986 1.00 94.62 231 SER A C 1
ATOM 1833 O O . SER A 1 231 ? -3.972 -4.412 -4.442 1.00 94.62 231 SER A O 1
ATOM 1835 N N . ARG A 1 232 ? -2.237 -5.830 -4.196 1.00 93.56 232 ARG A N 1
ATOM 1836 C CA . ARG A 1 232 ? -2.745 -6.920 -5.037 1.00 93.56 232 ARG A CA 1
ATOM 1837 C C . ARG A 1 232 ? -2.248 -8.261 -4.520 1.00 93.56 232 ARG A C 1
ATOM 1839 O O . ARG A 1 232 ? -1.376 -8.335 -3.659 1.00 93.56 232 ARG A O 1
ATOM 1846 N N . LEU A 1 233 ? -2.789 -9.325 -5.099 1.00 94.19 233 LEU A N 1
ATOM 1847 C CA . LEU A 1 233 ? -2.160 -10.634 -5.069 1.00 94.19 233 LEU A CA 1
ATOM 1848 C C . LEU A 1 233 ? -1.083 -10.688 -6.170 1.00 94.19 233 LEU A C 1
ATOM 1850 O O . LEU A 1 233 ? -1.418 -10.709 -7.356 1.00 94.19 233 LEU A O 1
ATOM 1854 N N . ALA A 1 234 ? 0.192 -10.674 -5.786 1.00 94.69 234 ALA A N 1
ATOM 1855 C CA . ALA A 1 234 ? 1.334 -10.549 -6.691 1.00 94.69 234 ALA A CA 1
ATOM 1856 C C . ALA A 1 234 ? 2.573 -11.313 -6.178 1.00 94.69 234 ALA A C 1
ATOM 1858 O O . ALA A 1 234 ? 2.613 -11.714 -5.011 1.00 94.69 234 ALA A O 1
ATOM 1859 N N . PRO A 1 235 ? 3.601 -11.516 -7.022 1.00 93.94 235 PRO A N 1
ATOM 1860 C CA . PRO A 1 235 ? 4.911 -11.971 -6.568 1.00 93.94 235 PRO A CA 1
ATOM 1861 C C . PRO A 1 235 ? 5.506 -11.023 -5.515 1.00 93.94 235 PRO A C 1
ATOM 1863 O O . PRO A 1 235 ? 5.641 -9.828 -5.782 1.00 93.94 235 PRO A O 1
ATOM 1866 N N . PHE A 1 236 ? 5.929 -11.543 -4.354 1.00 93.12 236 PHE A N 1
ATOM 1867 C CA . PHE A 1 236 ? 6.440 -10.726 -3.234 1.00 93.12 236 PHE A CA 1
ATOM 1868 C C . PHE A 1 236 ? 7.650 -9.845 -3.580 1.00 93.12 236 PHE A C 1
ATOM 1870 O O . PHE A 1 236 ? 7.990 -8.943 -2.819 1.00 93.12 236 PHE A O 1
ATOM 1877 N N . TYR A 1 237 ? 8.327 -10.106 -4.703 1.00 92.00 237 TYR A N 1
ATOM 1878 C CA . TYR A 1 237 ? 9.493 -9.348 -5.155 1.00 92.00 237 TYR A CA 1
ATOM 1879 C C . TYR A 1 237 ? 9.200 -7.860 -5.357 1.00 92.00 237 TYR A C 1
ATOM 1881 O O . TYR A 1 237 ? 10.102 -7.051 -5.149 1.00 92.00 237 TYR A O 1
ATOM 1889 N N . ILE A 1 238 ? 7.964 -7.496 -5.725 1.00 94.00 238 ILE A N 1
ATOM 1890 C CA . ILE A 1 238 ? 7.598 -6.094 -5.976 1.00 94.00 238 ILE A CA 1
ATOM 1891 C C . ILE A 1 238 ? 7.797 -5.204 -4.742 1.00 94.00 238 ILE A C 1
ATOM 1893 O O . ILE A 1 238 ? 8.186 -4.053 -4.880 1.00 94.00 238 ILE A O 1
ATOM 1897 N N . ASP A 1 239 ? 7.633 -5.752 -3.538 1.00 95.56 239 ASP A N 1
ATOM 1898 C CA . ASP A 1 239 ? 7.792 -4.997 -2.290 1.00 95.56 239 ASP A CA 1
ATOM 1899 C C . ASP A 1 239 ? 9.246 -4.929 -1.808 1.00 95.56 239 ASP A C 1
ATOM 1901 O O . ASP A 1 239 ? 9.538 -4.298 -0.794 1.00 95.56 239 ASP A O 1
ATOM 1905 N N . LEU A 1 240 ? 10.174 -5.609 -2.489 1.00 93.81 240 LEU A N 1
ATOM 1906 C CA . LEU A 1 240 ? 11.565 -5.689 -2.046 1.00 93.81 240 LEU A CA 1
ATOM 1907 C C . LEU A 1 240 ? 12.474 -4.677 -2.744 1.00 93.81 240 LEU A C 1
ATOM 1909 O O . LEU A 1 240 ? 13.430 -4.205 -2.133 1.00 93.81 240 LEU A O 1
ATOM 1913 N N . VAL A 1 241 ? 12.202 -4.379 -4.016 1.00 88.06 241 VAL A N 1
ATOM 1914 C CA . VAL A 1 241 ? 13.176 -3.761 -4.932 1.00 88.06 241 VAL A CA 1
ATOM 1915 C C . VAL A 1 241 ? 13.510 -2.302 -4.625 1.00 88.06 241 VAL A C 1
ATOM 1917 O O . VAL A 1 241 ? 14.648 -1.902 -4.858 1.00 88.06 241 VAL A O 1
ATOM 1920 N N . ASP A 1 242 ? 12.566 -1.537 -4.076 1.00 88.50 242 ASP A N 1
ATOM 1921 C CA . ASP A 1 242 ? 12.763 -0.106 -3.813 1.00 88.50 242 ASP A CA 1
ATOM 1922 C C . ASP A 1 242 ? 13.185 0.173 -2.357 1.00 88.50 242 ASP A C 1
ATOM 1924 O O . ASP A 1 242 ? 13.934 1.114 -2.092 1.00 88.50 242 ASP A O 1
ATOM 1928 N N . TYR A 1 243 ? 12.781 -0.671 -1.398 1.00 92.69 243 TYR A N 1
ATOM 1929 C CA . TYR A 1 243 ? 13.117 -0.485 0.023 1.00 92.69 243 TYR A CA 1
ATOM 1930 C C . TYR A 1 243 ? 14.494 -1.049 0.410 1.00 92.69 243 TYR A C 1
ATOM 1932 O O . TYR A 1 243 ? 15.190 -0.517 1.293 1.00 92.69 243 TYR A O 1
ATOM 1940 N N . PHE A 1 244 ? 14.890 -2.160 -0.215 1.00 93.56 244 PHE A N 1
ATOM 1941 C CA . PHE A 1 244 ? 16.057 -2.948 0.175 1.00 93.56 244 PHE A CA 1
ATOM 1942 C C . PHE A 1 244 ? 17.098 -3.006 -0.937 1.00 93.56 244 PHE A C 1
ATOM 1944 O O . PHE A 1 244 ? 16.775 -3.132 -2.114 1.00 93.56 244 PHE A O 1
ATOM 1951 N N . THR A 1 245 ? 18.377 -3.013 -0.556 1.00 91.62 245 THR A N 1
ATOM 1952 C CA . THR A 1 245 ? 19.405 -3.537 -1.461 1.00 91.62 245 THR A CA 1
ATOM 1953 C C . THR A 1 245 ? 19.217 -5.042 -1.648 1.00 91.62 245 THR A C 1
ATOM 1955 O O . THR A 1 245 ? 18.523 -5.709 -0.874 1.00 91.62 245 THR A O 1
ATOM 1958 N N . GLN A 1 246 ? 19.889 -5.614 -2.646 1.00 89.75 246 GLN A N 1
ATOM 1959 C CA . GLN A 1 246 ? 19.859 -7.055 -2.879 1.00 89.75 246 GLN A CA 1
ATOM 1960 C C . GLN A 1 246 ? 20.296 -7.855 -1.637 1.00 89.75 246 GLN A C 1
ATOM 1962 O O . GLN A 1 246 ? 19.670 -8.856 -1.293 1.00 89.75 246 GLN A O 1
ATOM 1967 N N . GLU A 1 247 ? 21.335 -7.408 -0.930 1.00 87.06 247 GLU A N 1
ATOM 1968 C CA . GLU A 1 247 ? 21.825 -8.047 0.296 1.00 87.06 247 GLU A CA 1
ATOM 1969 C C . GLU A 1 247 ? 20.813 -7.940 1.441 1.00 87.06 247 GLU A C 1
ATOM 1971 O O . GLU A 1 247 ? 20.635 -8.882 2.213 1.00 87.06 247 GLU A O 1
ATOM 1976 N N . GLU A 1 248 ? 20.125 -6.806 1.552 1.00 89.62 248 GLU A N 1
ATOM 1977 C CA . GLU A 1 248 ? 19.093 -6.597 2.566 1.00 89.62 248 GLU A CA 1
ATOM 1978 C C . GLU A 1 248 ? 17.841 -7.441 2.279 1.00 89.62 248 GLU A C 1
ATOM 1980 O O . GLU A 1 248 ? 17.248 -7.990 3.209 1.00 89.62 248 GLU A O 1
ATOM 1985 N N . ALA A 1 249 ? 17.486 -7.647 1.007 1.00 90.12 249 ALA A N 1
ATOM 1986 C CA . ALA A 1 249 ? 16.390 -8.528 0.604 1.00 90.12 249 ALA A CA 1
ATOM 1987 C C . ALA A 1 249 ? 16.651 -10.007 0.968 1.00 90.12 249 ALA A C 1
ATOM 1989 O O . ALA A 1 249 ? 15.713 -10.759 1.251 1.00 90.12 249 ALA A O 1
ATOM 1990 N N . LEU A 1 250 ? 17.917 -10.438 1.059 1.00 88.50 250 LEU A N 1
ATOM 1991 C CA . LEU A 1 250 ? 18.256 -11.777 1.566 1.00 88.50 250 LEU A CA 1
ATOM 1992 C C . LEU A 1 250 ? 17.900 -11.949 3.052 1.00 88.50 250 LEU A C 1
ATOM 1994 O O . LEU A 1 250 ? 17.592 -13.064 3.480 1.00 88.50 250 LEU A O 1
ATOM 1998 N N . LEU A 1 251 ? 17.887 -10.866 3.841 1.00 85.81 251 LEU A N 1
ATOM 1999 C CA . LEU A 1 251 ? 17.437 -10.916 5.238 1.00 85.81 251 LEU A CA 1
ATOM 2000 C C . LEU A 1 251 ? 15.940 -11.217 5.321 1.00 85.81 251 LEU A C 1
ATOM 2002 O O . LEU A 1 251 ? 15.537 -12.040 6.142 1.00 85.81 251 LEU A O 1
ATOM 2006 N N . TYR A 1 252 ? 15.134 -10.597 4.454 1.00 91.75 252 TYR A N 1
ATOM 2007 C CA . TYR A 1 252 ? 13.713 -10.921 4.315 1.00 91.75 252 TYR A CA 1
ATOM 2008 C C . TYR A 1 252 ? 13.530 -12.416 4.005 1.00 91.75 252 TYR A C 1
ATOM 2010 O O . TYR A 1 252 ? 12.807 -13.111 4.721 1.00 91.75 252 TYR A O 1
ATOM 2018 N N . LEU A 1 253 ? 14.265 -12.945 3.019 1.00 86.00 253 LEU A N 1
ATOM 2019 C CA . LEU A 1 253 ? 14.163 -14.356 2.635 1.00 86.00 253 LEU A CA 1
ATOM 2020 C C . LEU A 1 253 ? 14.528 -15.299 3.792 1.00 86.00 253 LEU A C 1
ATOM 2022 O O . LEU A 1 253 ? 13.832 -16.284 4.039 1.00 86.00 253 LEU A O 1
ATOM 2026 N N . TYR A 1 254 ? 15.583 -14.980 4.545 1.00 87.00 254 TYR A N 1
ATOM 2027 C CA . TYR A 1 254 ? 15.976 -15.747 5.726 1.00 87.00 254 T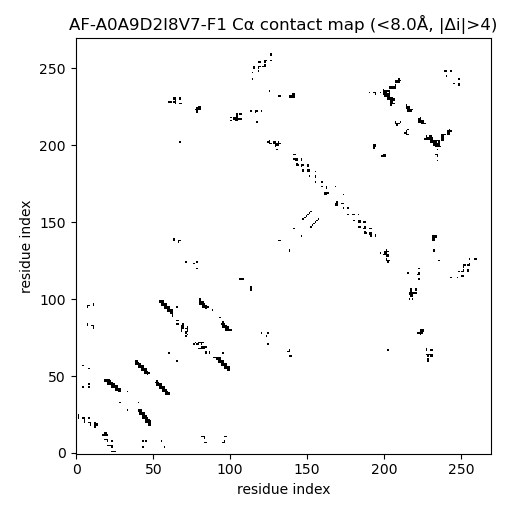YR A CA 1
ATOM 2028 C C . TYR A 1 254 ? 14.873 -15.792 6.798 1.00 87.00 254 TYR A C 1
ATOM 2030 O O . TYR A 1 254 ? 14.639 -16.843 7.403 1.00 87.00 254 TYR A O 1
ATOM 2038 N N . ILE A 1 255 ? 14.171 -14.675 7.023 1.00 86.25 255 ILE A N 1
ATOM 2039 C CA . ILE A 1 255 ? 13.046 -14.607 7.968 1.00 86.25 255 ILE A CA 1
ATOM 2040 C C . ILE A 1 255 ? 11.882 -15.478 7.476 1.00 86.25 255 ILE A C 1
ATOM 2042 O O . ILE A 1 255 ? 11.341 -16.255 8.267 1.00 86.25 255 ILE A O 1
ATOM 2046 N N . CYS A 1 256 ? 11.546 -15.416 6.183 1.00 83.88 256 CYS A N 1
ATOM 2047 C C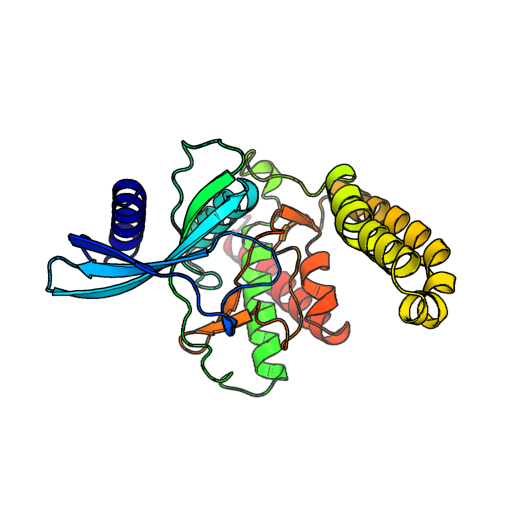A . CYS A 1 256 ? 10.515 -16.262 5.576 1.00 83.88 256 CYS A CA 1
ATOM 2048 C C . CYS A 1 256 ? 10.829 -17.756 5.739 1.00 83.88 256 CYS A C 1
ATOM 2050 O O . CYS A 1 256 ? 9.989 -18.505 6.240 1.00 83.88 256 CYS A O 1
ATOM 2052 N N . ILE A 1 257 ? 12.056 -18.183 5.409 1.00 81.12 257 ILE A N 1
ATOM 2053 C CA . ILE A 1 257 ? 12.494 -19.584 5.545 1.00 81.12 257 ILE A CA 1
ATOM 2054 C C . ILE A 1 257 ? 12.383 -20.049 6.999 1.00 81.12 257 ILE A C 1
ATOM 2056 O O . ILE A 1 257 ? 11.822 -21.110 7.273 1.00 81.12 257 ILE A O 1
ATOM 2060 N N . ARG A 1 258 ? 12.874 -19.251 7.956 1.00 82.19 258 ARG A N 1
ATOM 2061 C CA . ARG A 1 258 ? 12.772 -19.593 9.383 1.00 82.19 258 ARG A CA 1
ATOM 2062 C C . ARG A 1 258 ? 11.328 -19.778 9.836 1.00 82.19 258 ARG A C 1
ATOM 2064 O O . ARG A 1 258 ? 11.051 -20.685 10.616 1.00 82.19 258 ARG A O 1
ATOM 2071 N N . ARG A 1 259 ? 10.415 -18.932 9.363 1.00 78.50 259 ARG A N 1
ATOM 2072 C CA . ARG A 1 259 ? 8.990 -19.031 9.700 1.00 78.50 259 ARG A CA 1
ATOM 2073 C C . ARG A 1 259 ? 8.356 -20.285 9.125 1.00 78.50 259 ARG A C 1
ATOM 2075 O O . ARG A 1 259 ? 7.708 -21.002 9.877 1.00 78.50 259 ARG A O 1
ATOM 2082 N N . TRP A 1 260 ? 8.609 -20.575 7.852 1.00 71.00 260 TRP A N 1
ATOM 2083 C CA . TRP A 1 260 ? 8.146 -21.800 7.197 1.00 71.00 260 TRP A CA 1
ATOM 2084 C C . TRP A 1 260 ? 8.619 -23.069 7.908 1.00 71.00 260 TRP A C 1
ATOM 2086 O O . TRP A 1 260 ? 7.839 -23.999 8.112 1.00 71.00 260 TRP A O 1
ATOM 2096 N N . LEU A 1 261 ? 9.883 -23.108 8.334 1.00 66.38 261 LEU A N 1
ATOM 2097 C CA . LEU A 1 261 ? 10.403 -24.234 9.109 1.00 66.38 261 LEU A CA 1
ATOM 2098 C C . LEU A 1 261 ? 9.696 -24.353 10.467 1.00 66.38 261 LEU A C 1
ATOM 2100 O O . LEU A 1 261 ? 9.309 -25.449 10.862 1.00 66.38 261 LEU A O 1
ATOM 2104 N N . ASN A 1 262 ? 9.452 -23.238 11.156 1.00 66.81 262 ASN A N 1
ATOM 2105 C CA . ASN A 1 262 ? 8.785 -23.255 12.460 1.00 66.81 262 ASN A CA 1
ATOM 2106 C C . ASN A 1 262 ? 7.301 -23.656 12.378 1.00 66.81 262 ASN A C 1
ATOM 2108 O O . ASN A 1 262 ? 6.814 -24.354 13.266 1.00 66.81 262 ASN A O 1
ATOM 2112 N N . THR A 1 263 ? 6.578 -23.266 11.323 1.00 63.59 263 THR A N 1
ATOM 2113 C CA . THR A 1 263 ? 5.190 -23.707 11.101 1.00 63.59 263 THR A CA 1
ATOM 2114 C C . THR A 1 263 ? 5.108 -25.176 10.686 1.00 63.59 263 THR A C 1
ATOM 2116 O O . THR A 1 263 ? 4.178 -25.871 11.093 1.00 63.59 263 THR A O 1
ATOM 2119 N N . SER A 1 264 ? 6.101 -25.682 9.950 1.00 57.59 264 SER A N 1
ATOM 2120 C CA . SER A 1 264 ? 6.176 -27.095 9.543 1.00 57.59 264 SER A CA 1
ATOM 2121 C C . SER A 1 264 ? 6.526 -28.030 10.708 1.00 57.59 264 SER A C 1
ATOM 2123 O O . SER A 1 264 ? 6.024 -29.145 10.784 1.00 57.59 264 SER A O 1
ATOM 2125 N N . VAL A 1 265 ? 7.346 -27.574 11.662 1.00 54.09 265 VAL A N 1
ATOM 2126 C CA . VAL A 1 265 ? 7.687 -28.349 12.871 1.00 54.09 265 VAL A CA 1
ATOM 2127 C C . VAL A 1 265 ? 6.554 -28.312 13.909 1.00 54.09 265 VAL A C 1
ATOM 2129 O O . VAL A 1 265 ? 6.344 -29.286 14.626 1.00 54.09 265 VAL A O 1
ATOM 2132 N N . GLY A 1 266 ? 5.775 -27.225 13.968 1.00 43.81 266 GLY A N 1
ATOM 2133 C CA . GLY A 1 266 ? 4.622 -27.094 14.870 1.00 43.81 266 GLY A CA 1
ATOM 2134 C C . GLY A 1 266 ? 3.349 -27.822 14.418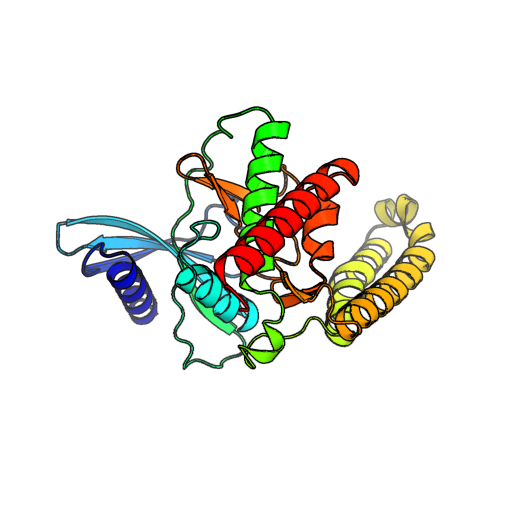 1.00 43.81 266 GLY A C 1
ATOM 2135 O O . GLY A 1 266 ? 2.428 -27.972 15.216 1.00 43.81 266 GLY A O 1
ATOM 2136 N N . THR A 1 267 ? 3.285 -28.280 13.164 1.00 43.28 267 THR A N 1
ATOM 2137 C CA . THR A 1 267 ? 2.117 -28.974 12.589 1.00 43.28 267 THR A CA 1
ATOM 2138 C C . THR A 1 267 ? 2.244 -30.491 12.563 1.00 43.28 267 THR A C 1
ATOM 2140 O O . THR A 1 267 ? 1.381 -31.125 11.970 1.00 43.28 267 THR A O 1
ATOM 2143 N N . GLY A 1 268 ? 3.262 -31.063 13.226 1.00 36.66 268 GLY A N 1
ATOM 2144 C CA . GLY A 1 268 ? 3.319 -32.481 13.590 1.00 36.66 268 GLY A CA 1
ATOM 2145 C C . GLY A 1 268 ? 2.661 -33.411 12.574 1.00 36.66 268 GLY A C 1
ATOM 2146 O O . GLY A 1 268 ? 1.649 -34.029 12.892 1.00 36.66 268 GLY A O 1
ATOM 2147 N N . ILE A 1 269 ? 3.207 -33.493 11.358 1.00 40.34 269 ILE A N 1
ATOM 2148 C CA . ILE A 1 269 ? 2.899 -34.633 10.497 1.00 40.34 269 ILE A CA 1
ATOM 2149 C C . ILE A 1 269 ? 3.627 -35.826 11.124 1.00 40.34 269 ILE A C 1
ATOM 2151 O O . ILE A 1 269 ? 4.809 -36.054 10.863 1.00 40.34 269 ILE A O 1
ATOM 2155 N N . SER A 1 270 ? 2.932 -36.503 12.040 1.00 36.44 270 SER A N 1
ATOM 2156 C CA . SER A 1 270 ? 3.135 -37.920 12.352 1.00 36.44 270 SER A CA 1
ATOM 2157 C C . SER A 1 270 ? 2.380 -38.777 11.352 1.00 36.44 270 SER A C 1
ATOM 2159 O O . SER A 1 270 ? 1.174 -38.485 11.176 1.00 36.44 270 SER A O 1
#

Radius of gyration: 20.22 Å; Cα contacts (8 Å, |Δi|>4): 430; chains: 1; bounding box: 45×59×54 Å

Mean predicted aligned error: 5.94 Å

Solvent-accessible surface area (backbone atoms only — not comparable to full-atom values): 14680 Å² total; per-residue (Å²): 111,68,65,61,52,40,52,44,50,26,54,42,25,53,77,70,68,72,48,58,57,69,46,65,46,81,39,76,56,54,82,91,71,54,68,91,83,72,62,54,55,33,35,33,44,33,33,33,78,87,72,50,72,54,60,32,32,36,39,46,39,44,50,47,30,51,50,50,38,37,51,56,35,75,65,66,75,68,39,45,54,50,37,38,56,71,76,86,63,77,52,66,60,45,76,32,33,29,53,56,82,75,59,69,44,74,71,90,57,55,69,72,57,47,52,51,50,43,32,47,46,49,31,51,51,32,61,76,25,49,61,34,74,84,75,38,84,82,62,47,67,47,41,46,68,52,35,39,44,48,37,36,66,64,44,48,51,47,53,50,51,46,35,75,75,30,70,70,57,22,74,75,47,50,85,49,47,68,59,50,53,55,49,32,57,48,50,17,49,54,48,28,51,44,36,71,69,48,86,45,28,12,56,35,46,54,68,38,43,32,95,82,61,67,29,64,34,24,50,96,87,35,58,30,46,51,80,44,78,55,27,28,37,27,40,53,64,61,46,36,68,56,56,32,55,78,74,54,42,50,52,26,50,53,52,41,52,54,49,54,52,52,55,58,65,72,60,65,87,123

Sequence (270 aa):
MEDIFLQLADSLSEQLGNGPVQSVHSAPMRFDEQGYSGAKLLRLHCTFSDGKSNSYICKYADLSERIVMRILTEQKRGHSPFAYSDLQDTSQTAWFIMQDIRTCEKIPCSVSVWKRQVAAALADIHTDNFGAADKNSRLLPADEAYWKHITTKISVDHFEKKCASDNHFAGQYSRVLPKLRKTAERFATDMADLYRDGTSVTVTHGDLQDMVGDHVRCFQGRPMIIDWGFSRLAPFYIDLVDYFTQEEALLYLYICIRRWLNTSVGTGIS

Organism: NCBI:txid2838553